Protein AF-0000000070185334 (afdb_homodimer)

Foldseek 3Di:
DVQVVLVVVLVVLVVVVVVVVVCVVDPPPDDDPDDDDPCPVPDDDDDPPDCPVPVPVPPPQDDDDDDDDDAPPVVVVVLVVVQVVCQVVVCVVPVDGDDCRRHSVVVVVVVVCVVVSNDTPVRVVVVVVVGD/DVQVVLVVVLVVLVVVVVVVVVCVVDPPPPDDPDPDDPCPVPDDDPDPPDPPVPVPVPPPQDDDDDDDDDAPPVVVVVLVVVQVVCQVVVCVVPVDGDDCRRHSVVVVVVVVVVVVSNDTPVRVVVVVVVGD

InterPro domains:
  IPR058474 Domain of unknown function DUF8160 [PF26492] (4-131)

Organism: NCBI:txid2841257

Radius of gyration: 23.4 Å; Cα contacts (8 Å, |Δi|>4): 207; chains: 2; bounding box: 72×68×59 Å

pLDDT: mean 70.39, std 29.75, range [20.92, 98.88]

Secondary structure (DSSP, 8-state):
-HHHHHHHHHHHHHHHHHHHHHHTTS-----------------------------------PPEEEEEEEEEHHHHHHHHHHHHHHHHHHHHHHS----IIIIIHHHHHHHHHHHHTT--HHHHHHHHTT--/-HHHHHHHHHHHHHHHHHHHHHHTTS----------------------------------PPPEEEEEEEEEHHHHHHHHHHHHHHHHHHHHHHS----IIIIIHHHHHHHHHHHHTT--HHHHHHHHTT--

Structure (mmCIF, N/CA/C/O backbone):
data_AF-0000000070185334-model_v1
#
loop_
_entity.id
_entity.type
_entity.pdbx_description
1 polymer 'Uncharacterized protein'
#
loop_
_atom_site.group_PDB
_atom_site.id
_atom_site.type_symbol
_atom_site.label_atom_id
_atom_site.label_alt_id
_atom_site.label_comp_id
_atom_site.label_asym_id
_atom_site.label_entity_id
_atom_site.label_seq_id
_atom_site.pdbx_PDB_ins_code
_atom_site.Cartn_x
_atom_site.Cartn_y
_atom_site.Cartn_z
_atom_site.occupancy
_atom_site.B_iso_or_equiv
_atom_site.auth_seq_id
_atom_site.auth_comp_id
_atom_site.auth_asym_id
_atom_site.auth_atom_id
_atom_site.pdbx_PDB_model_num
ATOM 1 N N . MET A 1 1 ? 4.875 -31.234 0.116 1 39.56 1 MET A N 1
ATOM 2 C CA . MET A 1 1 ? 6.18 -30.906 -0.447 1 39.56 1 MET A CA 1
ATOM 3 C C . MET A 1 1 ? 6.211 -29.453 -0.923 1 39.56 1 MET A C 1
ATOM 5 O O . MET A 1 1 ? 7.285 -28.875 -1.078 1 39.56 1 MET A O 1
ATOM 9 N N . THR A 1 2 ? 5.012 -29.031 -1.423 1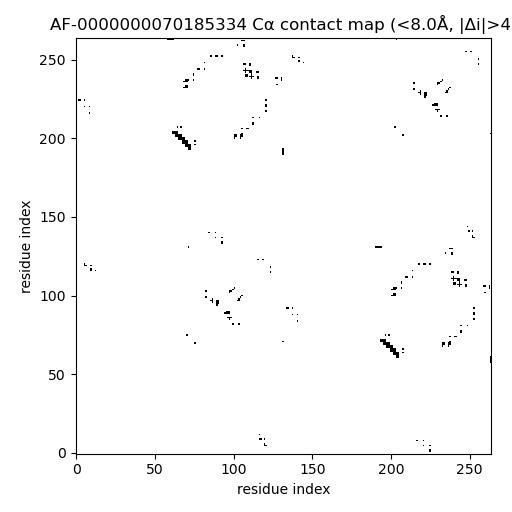 46.72 2 THR A N 1
ATOM 10 C CA . THR A 1 2 ? 4.793 -27.734 -2.055 1 46.72 2 THR A CA 1
ATOM 11 C C . THR A 1 2 ? 4.883 -26.609 -1.028 1 46.72 2 THR A C 1
ATOM 13 O O . THR A 1 2 ? 5.402 -25.531 -1.325 1 46.72 2 THR A O 1
ATOM 16 N N . ASP A 1 3 ? 4.566 -26.984 0.255 1 51.94 3 ASP A N 1
ATOM 17 C CA . ASP A 1 3 ? 4.559 -26.078 1.4 1 51.94 3 ASP A CA 1
ATOM 18 C C . ASP A 1 3 ? 5.98 -25.719 1.827 1 51.94 3 ASP A C 1
ATOM 20 O O . ASP A 1 3 ? 6.242 -24.594 2.238 1 51.94 3 ASP A O 1
ATOM 24 N N . ASP A 1 4 ? 6.812 -26.688 1.554 1 54.47 4 ASP A N 1
ATOM 25 C CA . ASP A 1 4 ? 8.18 -26.594 2.043 1 54.47 4 ASP A CA 1
ATOM 26 C C . ASP A 1 4 ? 8.977 -25.562 1.244 1 54.47 4 ASP A C 1
ATOM 28 O O . ASP A 1 4 ? 9.703 -24.734 1.818 1 54.47 4 ASP A O 1
ATOM 32 N N . ARG A 1 5 ? 8.711 -25.641 -0.044 1 52.53 5 ARG A N 1
ATOM 33 C CA . ARG A 1 5 ? 9.484 -24.75 -0.903 1 52.53 5 ARG A CA 1
ATOM 34 C C . ARG A 1 5 ? 9.07 -23.297 -0.701 1 52.53 5 ARG A C 1
ATOM 36 O O . ARG A 1 5 ? 9.914 -22.406 -0.671 1 52.53 5 ARG A O 1
ATOM 43 N N . SER A 1 6 ? 7.801 -23.141 -0.549 1 55.53 6 SER A N 1
ATOM 44 C CA . SER A 1 6 ? 7.305 -21.797 -0.304 1 55.53 6 SER A CA 1
ATOM 45 C C . SER A 1 6 ? 7.816 -21.25 1.027 1 55.53 6 SER A C 1
ATOM 47 O O . SER A 1 6 ? 8.164 -20.078 1.132 1 55.53 6 SER A O 1
ATOM 49 N N . GLU A 1 7 ? 7.875 -22.094 1.948 1 62.22 7 GLU A N 1
ATOM 50 C CA . GLU A 1 7 ? 8.414 -21.719 3.248 1 62.22 7 GLU A CA 1
ATOM 51 C C . GLU A 1 7 ? 9.898 -21.375 3.152 1 62.22 7 GLU A C 1
ATOM 53 O O . GLU A 1 7 ? 10.383 -20.469 3.828 1 62.22 7 GLU A O 1
ATOM 58 N N . ARG A 1 8 ? 10.492 -22.062 2.238 1 59.34 8 ARG A N 1
ATOM 59 C CA . ARG A 1 8 ? 11.922 -21.812 2.041 1 59.34 8 ARG A CA 1
ATOM 60 C C . ARG A 1 8 ? 12.156 -20.453 1.411 1 59.34 8 ARG A C 1
ATOM 62 O O . ARG A 1 8 ? 13.078 -19.719 1.8 1 59.34 8 ARG A O 1
ATOM 69 N N . LEU A 1 9 ? 11.266 -20.172 0.52 1 60.12 9 LEU A N 1
ATOM 70 C CA . LEU A 1 9 ? 11.391 -18.875 -0.13 1 60.12 9 LEU A CA 1
ATOM 71 C C . LEU A 1 9 ? 11.086 -17.734 0.849 1 60.12 9 LEU A C 1
ATOM 73 O O . LEU A 1 9 ? 11.75 -16.703 0.833 1 60.12 9 LEU A O 1
ATOM 77 N N . ARG A 1 10 ? 10.242 -18.094 1.669 1 61.34 10 ARG A N 1
ATOM 78 C CA . ARG A 1 10 ? 9.93 -17.109 2.709 1 61.34 10 ARG A CA 1
ATOM 79 C C . ARG A 1 10 ? 11.094 -16.969 3.684 1 61.34 10 ARG A C 1
ATOM 81 O O . ARG A 1 10 ? 11.43 -15.852 4.09 1 61.34 10 ARG A O 1
ATOM 88 N N . LYS A 1 11 ? 11.531 -18.094 4.047 1 62.09 11 LYS A N 1
ATOM 89 C CA . LYS A 1 11 ? 12.664 -18.078 4.965 1 62.09 11 LYS A CA 1
ATOM 90 C C . LYS A 1 11 ? 13.867 -17.359 4.348 1 62.09 11 LYS A C 1
ATOM 92 O O . LYS A 1 11 ? 14.578 -16.641 5.035 1 62.09 11 LYS A O 1
ATOM 97 N N . ARG A 1 12 ? 13.875 -17.578 3.107 1 58.69 12 ARG A N 1
ATOM 98 C CA . ARG A 1 12 ? 14.961 -16.922 2.391 1 58.69 12 ARG A CA 1
ATOM 99 C C . ARG A 1 12 ? 14.742 -15.414 2.33 1 58.69 12 ARG A C 1
ATOM 101 O O . ARG A 1 12 ? 15.688 -14.641 2.506 1 58.69 12 ARG A O 1
ATOM 108 N N . ARG A 1 13 ? 13.562 -15.18 2.133 1 60.91 13 ARG A N 1
ATOM 109 C CA . ARG A 1 13 ? 13.242 -13.75 2.082 1 60.91 13 ARG A CA 1
ATOM 110 C C . ARG A 1 13 ? 13.523 -13.078 3.42 1 60.91 13 ARG A C 1
ATOM 112 O O . ARG A 1 13 ? 14.055 -11.969 3.461 1 60.91 13 ARG A O 1
ATOM 119 N N . LYS A 1 14 ? 13.188 -13.805 4.383 1 60.88 14 LYS A N 1
ATOM 120 C CA . LYS A 1 14 ? 13.414 -13.258 5.719 1 60.88 14 LYS A CA 1
ATOM 121 C C . LYS A 1 14 ? 14.906 -13.18 6.031 1 60.88 14 LYS A C 1
ATOM 123 O O . LYS A 1 14 ? 15.359 -12.25 6.699 1 60.88 14 LYS A O 1
ATOM 128 N N . ARG A 1 15 ? 15.547 -14.141 5.484 1 57.03 15 ARG A N 1
ATOM 129 C CA . ARG A 1 15 ? 16.984 -14.156 5.695 1 57.03 15 ARG A CA 1
ATOM 130 C C . ARG A 1 15 ? 17.672 -13.031 4.922 1 57.03 15 ARG A C 1
ATOM 132 O O . ARG A 1 15 ? 18.609 -12.406 5.422 1 57.03 15 ARG A O 1
ATOM 139 N N . SER A 1 16 ? 17.219 -12.852 3.758 1 54.66 16 SER A N 1
ATOM 140 C CA . SER A 1 16 ? 17.828 -11.82 2.928 1 54.66 16 SER A CA 1
ATOM 141 C C . SER A 1 16 ? 17.547 -10.43 3.48 1 54.66 16 SER A C 1
ATOM 143 O O . SER A 1 16 ? 18.391 -9.531 3.395 1 54.66 16 SER A O 1
ATOM 145 N N . THR A 1 17 ? 16.469 -10.312 3.908 1 56.28 17 THR A N 1
ATOM 146 C CA . THR A 1 17 ? 16.156 -9.023 4.523 1 56.28 17 THR A CA 1
ATOM 147 C C . THR A 1 17 ? 16.953 -8.828 5.801 1 56.28 17 THR A C 1
ATOM 149 O O . THR A 1 17 ? 17.422 -7.719 6.082 1 56.28 17 THR A O 1
ATOM 152 N N . GLU A 1 18 ? 17.156 -9.898 6.488 1 51.34 18 GLU A N 1
ATOM 153 C CA . GLU A 1 18 ? 17.984 -9.844 7.691 1 51.34 18 GLU A CA 1
ATOM 154 C C . GLU A 1 18 ? 19.453 -9.648 7.34 1 51.34 18 GLU A C 1
ATOM 156 O O . GLU A 1 18 ? 20.188 -8.953 8.055 1 51.34 18 GLU A O 1
ATOM 161 N N . ALA A 1 19 ? 19.875 -10.227 6.277 1 50.91 19 ALA A N 1
ATOM 162 C CA . ALA A 1 19 ? 21.266 -10.102 5.871 1 50.91 19 ALA A CA 1
ATOM 163 C C . ALA A 1 19 ? 21.578 -8.68 5.395 1 50.91 19 ALA A C 1
ATOM 165 O O . ALA A 1 19 ? 22.656 -8.164 5.637 1 50.91 19 ALA A O 1
ATOM 166 N N . VAL A 1 20 ? 20.75 -8.133 4.695 1 50.28 20 VAL A N 1
ATOM 167 C CA . VAL A 1 20 ? 20.953 -6.766 4.223 1 50.28 20 VAL A CA 1
ATOM 168 C C . VAL A 1 20 ? 20.984 -5.805 5.41 1 50.28 20 VAL A C 1
ATOM 170 O O . VAL A 1 20 ? 21.75 -4.836 5.414 1 50.28 20 VAL A O 1
ATOM 173 N N . GLU A 1 21 ? 20.172 -6.148 6.332 1 44.69 21 GLU A N 1
ATOM 174 C CA . GLU A 1 21 ? 20.188 -5.301 7.52 1 44.69 21 GLU A CA 1
ATOM 175 C C . GLU A 1 21 ? 21.5 -5.453 8.281 1 44.69 21 GLU A C 1
ATOM 177 O O . GLU A 1 21 ? 21.984 -4.5 8.898 1 44.69 21 GLU A O 1
ATOM 182 N N . ARG A 1 22 ? 22.094 -6.52 8.117 1 45.88 22 ARG A N 1
ATOM 183 C CA . ARG A 1 22 ? 23.344 -6.746 8.836 1 45.88 22 ARG A CA 1
ATOM 184 C C . ARG A 1 22 ? 24.531 -6.172 8.055 1 45.88 22 ARG A C 1
ATOM 186 O O . ARG A 1 22 ? 25.578 -5.895 8.633 1 45.88 22 ARG A O 1
ATOM 193 N N . GLN A 1 23 ? 24.516 -6.305 6.738 1 41.03 23 GLN A N 1
ATOM 194 C CA . GLN A 1 23 ? 25.641 -5.852 5.93 1 41.03 23 GLN A CA 1
ATOM 195 C C . GLN A 1 23 ? 25.75 -4.328 5.941 1 41.03 23 GLN A C 1
ATOM 197 O O . GLN A 1 23 ? 26.766 -3.771 5.531 1 41.03 23 GLN A O 1
ATOM 202 N N . HIS A 1 24 ? 24.688 -3.68 6.242 1 39.84 24 HIS A N 1
ATOM 203 C CA . HIS A 1 24 ? 24.844 -2.229 6.258 1 39.84 24 HIS A CA 1
ATOM 204 C C . HIS A 1 24 ? 25.906 -1.801 7.27 1 39.84 24 HIS A C 1
ATOM 206 O O . HIS A 1 24 ? 26.203 -0.611 7.391 1 39.84 24 HIS A O 1
ATOM 212 N N . ASP A 1 25 ? 26.281 -2.723 8.117 1 35.91 25 ASP A N 1
ATOM 213 C CA . ASP A 1 25 ? 27.312 -2.248 9.031 1 35.91 25 ASP A CA 1
ATOM 214 C C . ASP A 1 25 ? 28.688 -2.207 8.352 1 35.91 25 ASP A C 1
ATOM 216 O O . ASP A 1 25 ? 29.688 -1.882 8.984 1 35.91 25 ASP A O 1
ATOM 220 N N . GLY A 1 26 ? 28.875 -3.043 7.34 1 33.09 26 GLY A N 1
ATOM 221 C CA . GLY A 1 26 ? 30.266 -3.156 6.926 1 33.09 26 GLY A CA 1
ATOM 222 C C . GLY A 1 26 ? 30.719 -1.996 6.062 1 33.09 26 GLY A C 1
ATOM 223 O O . GLY A 1 26 ? 29.969 -1.499 5.227 1 33.09 26 GLY A O 1
ATOM 224 N N . SER A 1 27 ? 31.688 -1.152 6.535 1 33.06 27 SER A N 1
ATOM 225 C CA . SER A 1 27 ? 32.438 0.013 6.07 1 33.06 27 SER A CA 1
ATOM 226 C C . SER A 1 27 ? 33.031 -0.237 4.695 1 33.06 27 SER A C 1
ATOM 228 O O . SER A 1 27 ? 34.125 -0.793 4.59 1 33.06 27 SER A O 1
ATOM 230 N N . ALA A 1 28 ? 32.312 -0.784 3.754 1 31.3 28 ALA A N 1
ATOM 231 C CA . ALA A 1 28 ? 33.094 -0.987 2.537 1 31.3 28 ALA A CA 1
ATOM 232 C C . ALA A 1 28 ? 33.625 0.34 1.992 1 31.3 28 ALA A C 1
ATOM 234 O O . ALA A 1 28 ? 33 1.386 2.188 1 31.3 28 ALA A O 1
ATOM 235 N N . ASP A 1 29 ? 34.938 0.451 1.773 1 31.66 29 ASP A N 1
ATOM 236 C CA . ASP A 1 29 ? 35.781 1.486 1.209 1 31.66 29 ASP A CA 1
ATOM 237 C C . ASP A 1 29 ? 35.312 1.897 -0.182 1 31.66 29 ASP A C 1
ATOM 239 O O . ASP A 1 29 ? 35.281 1.081 -1.106 1 31.66 29 ASP A O 1
ATOM 243 N N . ARG A 1 30 ? 34.281 2.721 -0.35 1 26.91 30 ARG A N 1
ATOM 244 C CA . ARG A 1 30 ? 33.625 3.207 -1.56 1 26.91 30 ARG A CA 1
ATOM 245 C C . ARG A 1 30 ? 34.625 3.883 -2.49 1 26.91 30 ARG A C 1
ATOM 247 O O . ARG A 1 30 ? 35.312 4.828 -2.092 1 26.91 30 ARG A O 1
ATOM 254 N N . GLY A 1 31 ? 35.25 3.064 -3.34 1 24.88 31 GLY A N 1
ATOM 255 C CA . GLY A 1 31 ? 36.062 3.639 -4.387 1 24.88 31 GLY A CA 1
ATOM 256 C C . GLY A 1 31 ? 35.344 4.688 -5.211 1 24.88 31 GLY A C 1
ATOM 257 O O . GLY A 1 31 ? 34.125 4.754 -5.203 1 24.88 31 GLY A O 1
ATOM 258 N N . ASP A 1 32 ? 36 5.695 -5.789 1 27.81 32 ASP A N 1
ATOM 259 C CA . ASP A 1 32 ? 35.938 7.035 -6.367 1 27.81 32 ASP A CA 1
ATOM 260 C C . ASP A 1 32 ? 35.156 7.023 -7.672 1 27.81 32 ASP A C 1
ATOM 262 O O . ASP A 1 32 ? 35.25 7.953 -8.477 1 27.81 32 ASP A O 1
ATOM 266 N N . SER A 1 33 ? 34.219 6.023 -7.922 1 27.06 33 SER A N 1
ATOM 267 C CA . SER A 1 33 ? 33.938 6.141 -9.344 1 27.06 33 SER A CA 1
ATOM 268 C C . SER A 1 33 ? 33.25 7.46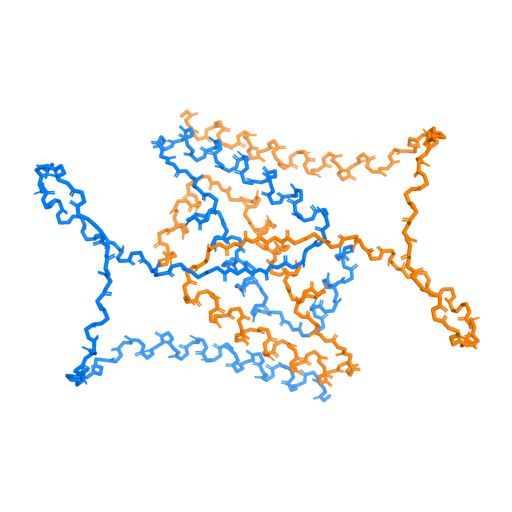5 -9.672 1 27.06 33 SER A C 1
ATOM 270 O O . SER A 1 33 ? 32.531 8.023 -8.836 1 27.06 33 SER A O 1
ATOM 272 N N . SER A 1 34 ? 33.688 8.133 -10.766 1 25.58 34 SER A N 1
ATOM 273 C CA . SER A 1 34 ? 33.562 9.383 -11.516 1 25.58 34 SER A CA 1
ATOM 274 C C . SER A 1 34 ? 32.125 9.562 -12.023 1 25.58 34 SER A C 1
ATOM 276 O O . SER A 1 34 ? 31.672 8.789 -12.867 1 25.58 34 SER A O 1
ATOM 278 N N . GLN A 1 35 ? 31.172 9.812 -11.156 1 23.16 35 GLN A N 1
ATOM 279 C CA . GLN A 1 35 ? 29.781 9.953 -11.578 1 23.16 35 GLN A CA 1
ATOM 280 C C . GLN A 1 35 ? 29.609 11.125 -12.539 1 23.16 35 GLN A C 1
ATOM 282 O O . GLN A 1 35 ? 30.141 12.211 -12.297 1 23.16 35 GLN A O 1
ATOM 287 N N . PRO A 1 36 ? 29.156 10.75 -13.734 1 25.14 36 PRO A N 1
ATOM 288 C CA . PRO A 1 36 ? 28.891 11.711 -14.805 1 25.14 36 PRO A CA 1
ATOM 289 C C . PRO A 1 36 ? 27.906 12.805 -14.391 1 25.14 36 PRO A C 1
ATOM 291 O O . PRO A 1 36 ? 27.141 12.609 -13.453 1 25.14 36 PRO A O 1
ATOM 294 N N . ASP A 1 37 ? 28.172 13.992 -14.695 1 24.5 37 ASP A N 1
ATOM 295 C CA . ASP A 1 37 ? 27.641 15.336 -14.508 1 24.5 37 ASP A CA 1
ATOM 296 C C . ASP A 1 37 ? 26.219 15.453 -15.023 1 24.5 37 ASP A C 1
ATOM 298 O O . ASP A 1 37 ? 26 15.555 -16.234 1 24.5 37 ASP A O 1
ATOM 302 N N . ARG A 1 38 ? 25.266 14.523 -14.562 1 20.92 38 ARG A N 1
ATOM 303 C CA . ARG A 1 38 ? 23.969 14.82 -15.164 1 20.92 38 ARG A CA 1
ATOM 304 C C . ARG A 1 38 ? 23.531 16.234 -14.82 1 20.92 38 ARG A C 1
ATOM 306 O O . ARG A 1 38 ? 23.484 16.609 -13.648 1 20.92 38 ARG A O 1
ATOM 313 N N . LYS A 1 39 ? 23.703 17.078 -15.703 1 21.98 39 LYS A N 1
ATOM 314 C CA . LYS A 1 39 ? 23.344 18.5 -15.773 1 21.98 39 LYS A CA 1
ATOM 315 C C . LYS A 1 39 ? 21.859 18.703 -15.484 1 21.98 39 LYS A C 1
ATOM 317 O O . LYS A 1 39 ? 21 18.234 -16.234 1 21.98 39 LYS A O 1
ATOM 322 N N . ARG A 1 40 ? 21.391 18.5 -14.203 1 22.64 40 ARG A N 1
ATOM 323 C CA . ARG A 1 40 ? 20.016 18.938 -13.961 1 22.64 40 ARG A CA 1
ATOM 324 C C . ARG A 1 40 ? 19.844 20.406 -14.305 1 22.64 40 ARG A C 1
ATOM 326 O O . ARG A 1 40 ? 20.547 21.266 -13.781 1 22.64 40 ARG A O 1
ATOM 333 N N . SER A 1 41 ? 19.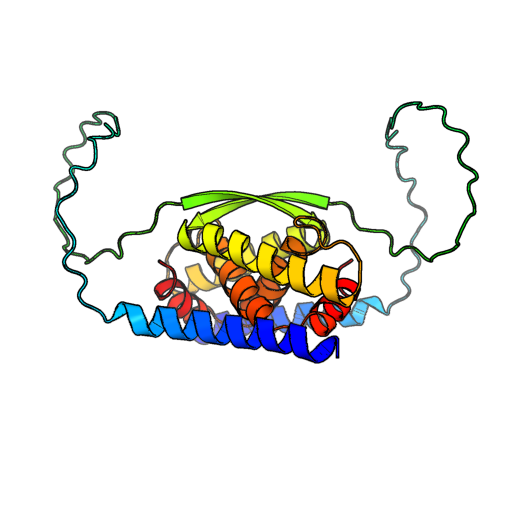453 20.656 -15.375 1 22.08 41 SER A N 1
ATOM 334 C CA . SER A 1 41 ? 19.188 21.984 -15.898 1 22.08 41 SER A CA 1
ATOM 335 C C . SER A 1 41 ? 18.125 22.703 -15.078 1 22.08 41 SER A C 1
ATOM 337 O O . SER A 1 41 ? 16.922 22.516 -15.312 1 22.08 41 SER A O 1
ATOM 339 N N . TYR A 1 42 ? 18.031 22.562 -13.719 1 22.66 42 TYR A N 1
ATOM 340 C CA . TYR A 1 42 ? 16.953 23.391 -13.211 1 22.66 42 TYR A CA 1
ATOM 341 C C . TYR A 1 42 ? 17.219 24.859 -13.484 1 22.66 42 TYR A C 1
ATOM 343 O O . TYR A 1 42 ? 18.375 25.297 -13.5 1 22.66 42 TYR A O 1
ATOM 351 N N . SER A 1 43 ? 16.328 25.531 -14.172 1 22.83 43 SER A N 1
ATOM 352 C CA . SER A 1 43 ? 16.219 26.938 -14.586 1 22.83 43 SER A CA 1
ATOM 353 C C . SER A 1 43 ? 16.438 27.875 -13.406 1 22.83 43 SER A C 1
ATOM 355 O O . SER A 1 43 ? 16.328 27.469 -12.25 1 22.83 43 SER A O 1
ATOM 357 N N . SER A 1 44 ? 16.609 29.281 -13.773 1 24.12 44 SER A N 1
ATOM 358 C CA . SER A 1 44 ? 17.297 30.547 -13.531 1 24.12 44 SER A CA 1
ATOM 359 C C . SER A 1 44 ? 16.641 31.312 -12.391 1 24.12 44 SER A C 1
ATOM 361 O O . SER A 1 44 ? 17.047 32.438 -12.078 1 24.12 44 SER A O 1
ATOM 363 N N . GLY A 1 45 ? 15.477 30.984 -11.805 1 22.61 45 GLY A N 1
ATOM 364 C CA 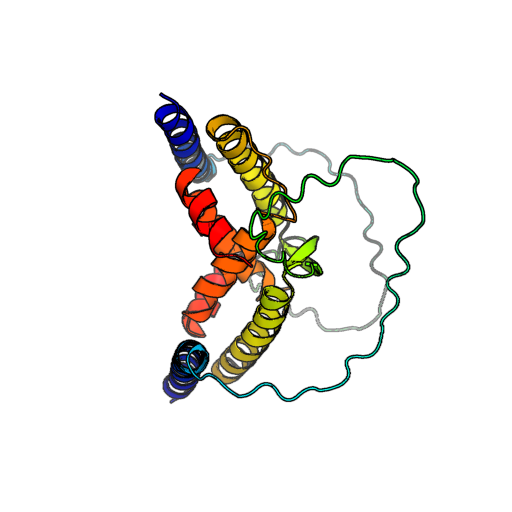. GLY A 1 45 ? 14.914 32.219 -11.32 1 22.61 45 GLY A CA 1
ATOM 365 C C . GLY A 1 45 ? 15.742 32.875 -10.227 1 22.61 45 GLY A C 1
ATOM 366 O O . GLY A 1 45 ? 16.578 32.219 -9.602 1 22.61 45 GLY A O 1
ATOM 367 N N . ASN A 1 46 ? 15.75 34.312 -10.094 1 23.61 46 ASN A N 1
ATOM 368 C CA . ASN A 1 46 ? 16.516 35.375 -9.492 1 23.61 46 ASN A CA 1
ATOM 369 C C . ASN A 1 46 ? 16.438 35.344 -7.969 1 23.61 46 ASN A C 1
ATOM 371 O O . ASN A 1 46 ? 17.156 36.062 -7.289 1 23.61 46 ASN A O 1
ATOM 375 N N . ASP A 1 47 ? 15.352 34.906 -7.34 1 26.64 47 ASP A N 1
ATOM 376 C CA . ASP A 1 47 ? 15.125 35.688 -6.121 1 26.64 47 ASP A CA 1
ATOM 377 C C . ASP A 1 47 ? 16.219 35.406 -5.094 1 26.64 47 ASP A C 1
ATOM 379 O O . ASP A 1 47 ? 16.781 34.312 -5.039 1 26.64 47 ASP A O 1
ATOM 383 N N . ASP A 1 48 ? 16.797 36.438 -4.492 1 28.19 48 ASP A N 1
ATOM 384 C CA . ASP A 1 48 ? 17.875 36.719 -3.543 1 28.19 48 ASP A CA 1
ATOM 385 C C . ASP A 1 48 ? 17.641 35.969 -2.223 1 28.19 48 ASP A C 1
ATOM 387 O O . ASP A 1 48 ? 18.219 36.344 -1.198 1 28.19 48 ASP A O 1
ATOM 391 N N . ALA A 1 49 ? 16.719 35.094 -2.117 1 29.34 49 ALA A N 1
ATOM 392 C CA . ALA A 1 49 ? 16.422 34.812 -0.72 1 29.34 49 ALA A CA 1
ATOM 393 C C . ALA A 1 49 ? 17.641 34.281 0.013 1 29.34 49 ALA A C 1
ATOM 395 O O . ALA A 1 49 ? 18.516 33.656 -0.595 1 29.34 49 ALA A O 1
ATOM 396 N N . ASP A 1 50 ? 18.031 34.938 1.097 1 31.59 50 ASP A N 1
ATOM 397 C CA . ASP A 1 50 ? 19.062 34.719 2.119 1 31.59 50 ASP A CA 1
ATOM 398 C C . ASP A 1 50 ? 19.078 33.25 2.547 1 31.59 50 ASP A C 1
ATOM 400 O O . ASP A 1 50 ? 18.031 32.656 2.803 1 31.59 50 ASP A O 1
ATOM 404 N N . THR A 1 51 ? 20.156 32.531 2.16 1 32.72 51 THR A N 1
ATOM 405 C CA . THR A 1 51 ? 20.547 31.141 2.293 1 32.72 51 THR A CA 1
ATOM 406 C C . THR A 1 51 ? 20.781 30.781 3.758 1 32.72 51 THR A C 1
ATOM 408 O O . THR A 1 51 ? 21.859 30.984 4.293 1 32.72 51 THR A O 1
ATOM 411 N N . SER A 1 52 ? 19.984 31.312 4.758 1 34 52 SER A N 1
ATOM 412 C CA . SER A 1 52 ? 20.375 30.781 6.055 1 34 52 SER A CA 1
ATOM 413 C C . SER A 1 52 ? 20.453 29.25 6.016 1 34 52 SER A C 1
ATOM 415 O O . SER A 1 52 ? 19.5 28.594 5.574 1 34 52 SER A O 1
ATOM 417 N N . ALA A 1 53 ? 21.656 28.75 5.961 1 35.12 53 ALA A N 1
ATOM 418 C CA . ALA A 1 53 ? 22.094 27.344 5.918 1 35.12 53 ALA A CA 1
ATOM 419 C C . ALA A 1 53 ? 21.578 26.578 7.129 1 35.12 53 ALA A C 1
ATOM 421 O O . ALA A 1 53 ? 22.125 26.688 8.227 1 35.12 53 ALA A O 1
ATOM 422 N N . SER A 1 54 ? 20.359 26.766 7.59 1 36.44 54 SER A N 1
ATOM 423 C CA . SER A 1 54 ? 20.031 25.797 8.633 1 36.44 54 SER A CA 1
ATOM 424 C C . SER A 1 54 ? 20.5 24.406 8.266 1 36.44 54 SER A C 1
ATOM 426 O O . SER A 1 54 ? 20.188 23.891 7.191 1 36.44 54 SER A O 1
ATOM 428 N N . ASP A 1 55 ? 21.703 24.047 8.68 1 37.34 55 ASP A N 1
ATOM 429 C CA . ASP A 1 55 ? 22.266 22.703 8.719 1 37.34 55 ASP A CA 1
ATOM 430 C C . ASP A 1 55 ? 21.188 21.672 9.047 1 37.34 55 ASP A C 1
ATOM 432 O O . ASP A 1 55 ? 21.188 21.078 10.125 1 37.34 55 ASP A O 1
ATOM 436 N N . ASP A 1 56 ? 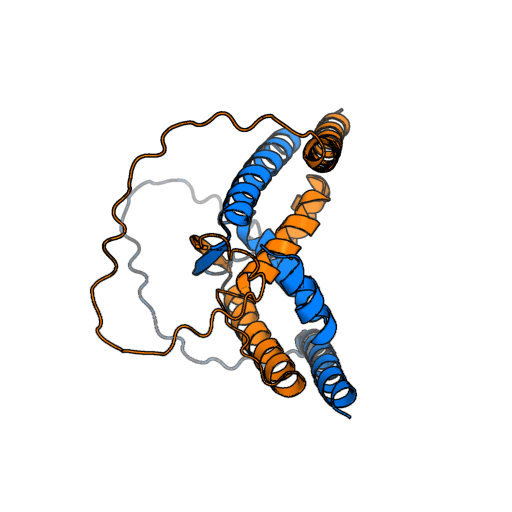19.922 22.016 9.086 1 39.44 56 ASP A N 1
ATOM 437 C CA . ASP A 1 56 ? 18.969 20.938 9.32 1 39.44 56 ASP A CA 1
ATOM 438 C C . ASP A 1 56 ? 19.359 19.688 8.523 1 39.44 56 ASP A C 1
ATOM 440 O O . ASP A 1 56 ? 19.5 19.75 7.305 1 39.44 56 ASP A O 1
ATOM 444 N N . GLY A 1 57 ? 20.406 18.859 8.984 1 41.94 57 GLY A N 1
ATOM 445 C CA . GLY A 1 57 ? 20.641 17.547 8.398 1 41.94 57 GLY A CA 1
ATOM 446 C C . GLY A 1 57 ? 19.438 17.031 7.621 1 41.94 57 GLY A C 1
ATOM 447 O O . GLY A 1 57 ? 18.578 16.344 8.18 1 41.94 57 GLY A O 1
ATOM 448 N N . GLY A 1 58 ? 18.922 17.703 6.812 1 45.38 58 GLY A N 1
ATOM 449 C CA . GLY A 1 58 ? 17.812 17.406 5.922 1 45.38 58 GLY A CA 1
ATOM 450 C C . GLY A 1 58 ? 17.859 16 5.359 1 45.38 58 GLY A C 1
ATOM 451 O O . GLY A 1 58 ? 18.859 15.594 4.766 1 45.38 58 GLY A O 1
ATOM 452 N N . ALA A 1 59 ? 17.375 15 6.039 1 50.19 59 ALA A N 1
ATOM 453 C CA . ALA A 1 59 ? 17.266 13.68 5.438 1 50.19 59 ALA A CA 1
ATOM 454 C C . ALA A 1 59 ? 17.109 13.773 3.922 1 50.19 59 ALA A C 1
ATOM 456 O O . ALA A 1 59 ? 16.312 14.562 3.418 1 50.19 59 ALA A O 1
ATOM 457 N N . ILE A 1 60 ? 18.203 13.688 3.209 1 55.88 60 ILE A N 1
ATOM 458 C CA . ILE A 1 60 ? 18.172 13.641 1.751 1 55.88 60 ILE A CA 1
ATOM 459 C C . ILE A 1 60 ? 16.906 12.922 1.283 1 55.88 60 ILE A C 1
ATOM 461 O O . ILE A 1 60 ? 16.75 11.719 1.508 1 55.88 60 ILE A O 1
ATOM 465 N N . LYS A 1 61 ? 15.82 13.68 1.14 1 68.75 61 LYS A N 1
ATOM 466 C CA . LYS A 1 61 ? 14.602 13.078 0.595 1 68.75 61 LYS A CA 1
ATOM 467 C C . LYS A 1 61 ? 14.898 12.328 -0.703 1 68.75 61 LYS A C 1
ATOM 469 O O . LYS A 1 61 ? 15.586 12.852 -1.582 1 68.75 61 LYS A O 1
ATOM 474 N N . GLU A 1 62 ? 14.711 11.055 -0.66 1 82.94 62 GLU A N 1
ATOM 475 C CA . GLU A 1 62 ? 14.93 10.188 -1.812 1 82.94 62 GLU A CA 1
ATOM 476 C C . GLU A 1 62 ? 14.133 10.664 -3.021 1 82.94 62 GLU A C 1
ATOM 478 O O . GLU A 1 62 ? 13.062 11.258 -2.873 1 82.94 62 GLU A O 1
ATOM 483 N N . GLU A 1 63 ? 14.758 10.438 -4.141 1 91.62 63 GLU A N 1
ATOM 484 C CA . GLU A 1 63 ? 14.07 10.688 -5.398 1 91.62 63 GLU A CA 1
ATOM 485 C C . GLU A 1 63 ? 12.727 9.961 -5.445 1 91.62 63 GLU A C 1
ATOM 487 O O . GLU A 1 63 ? 12.625 8.805 -5.023 1 91.62 63 GLU A O 1
ATOM 492 N N . GLN A 1 64 ? 11.719 10.703 -5.91 1 95.38 64 GLN A N 1
ATOM 493 C CA . GLN A 1 64 ? 10.398 10.109 -6.074 1 95.38 64 GLN A CA 1
ATOM 494 C C . GLN A 1 64 ? 10.211 9.562 -7.484 1 95.38 64 GLN A C 1
ATOM 496 O O . GLN A 1 64 ? 10.617 10.195 -8.461 1 95.38 64 GLN A O 1
ATOM 501 N N . VAL A 1 65 ? 9.711 8.375 -7.504 1 96.69 65 VAL A N 1
ATOM 502 C CA . VAL A 1 65 ? 9.445 7.688 -8.766 1 96.69 65 VAL A CA 1
ATOM 503 C C . VAL A 1 65 ? 7.941 7.531 -8.961 1 96.69 65 VAL A C 1
ATOM 505 O O . VAL A 1 65 ? 7.234 7.059 -8.062 1 96.69 65 VAL A O 1
ATOM 508 N N . GLY A 1 66 ? 7.426 7.961 -10.141 1 97.81 66 GLY A N 1
ATOM 509 C CA . GLY A 1 66 ? 6.027 7.75 -10.469 1 97.81 66 GLY A CA 1
ATOM 510 C C . GLY A 1 66 ? 5.668 6.285 -10.641 1 97.81 66 GLY A C 1
ATOM 511 O O . GLY A 1 66 ? 6.355 5.551 -11.359 1 97.81 66 GLY A O 1
ATOM 512 N N . THR A 1 67 ? 4.617 5.879 -9.938 1 98.06 67 THR A N 1
ATOM 513 C CA . THR A 1 67 ? 4.125 4.508 -10.008 1 98.06 67 THR A CA 1
ATOM 514 C C . THR A 1 67 ? 2.629 4.488 -10.312 1 98.06 67 THR A C 1
ATOM 516 O O . THR A 1 67 ? 1.841 5.152 -9.641 1 98.06 67 THR A O 1
ATOM 519 N N . TYR A 1 68 ? 2.314 3.686 -11.344 1 97.56 68 TYR A N 1
ATOM 520 C CA . TYR A 1 68 ? 0.919 3.553 -11.758 1 97.56 68 TYR A CA 1
ATOM 521 C C . TYR A 1 68 ? 0.362 2.191 -11.359 1 97.56 68 TYR A C 1
ATOM 523 O O . TYR A 1 68 ? 1.016 1.164 -11.555 1 97.56 68 TYR A O 1
ATOM 531 N N . MET A 1 69 ? -0.869 2.266 -10.703 1 98.69 69 MET A N 1
ATOM 532 C CA . MET A 1 69 ? -1.538 1.041 -10.273 1 98.69 69 MET A CA 1
ATOM 533 C C . MET A 1 69 ? -2.998 1.037 -10.711 1 98.69 69 MET A C 1
ATOM 535 O O . MET A 1 69 ? -3.664 2.074 -10.68 1 98.69 69 MET A O 1
ATOM 539 N N . TYR A 1 70 ? -3.494 -0.206 -11.102 1 97.88 70 TYR A N 1
ATOM 540 C CA . TYR A 1 70 ? -4.934 -0.41 -11.242 1 97.88 70 TYR A CA 1
ATOM 541 C C . TYR A 1 70 ? -5.52 -1.059 -10 1 97.88 70 TYR A C 1
ATOM 543 O O . TYR A 1 70 ? -5.074 -2.133 -9.578 1 97.88 70 TYR A O 1
ATOM 551 N N . LEU A 1 71 ? -6.508 -0.355 -9.414 1 98.25 71 LEU A N 1
ATOM 552 C CA . LEU A 1 71 ? -7.082 -0.761 -8.141 1 98.25 71 LEU A CA 1
ATOM 553 C C . LEU A 1 71 ? -8.602 -0.865 -8.234 1 98.25 71 LEU A C 1
ATOM 555 O O . LEU A 1 71 ? -9.234 -0.117 -8.984 1 98.25 71 LEU A O 1
ATOM 559 N N . PRO A 1 72 ? -9.141 -1.796 -7.445 1 96.88 72 PRO A N 1
ATOM 560 C CA . PRO A 1 72 ? -10.602 -1.754 -7.32 1 96.88 72 PRO A CA 1
ATOM 561 C C . PRO A 1 72 ? -11.117 -0.376 -6.91 1 96.88 72 PRO A C 1
ATOM 563 O O . PRO A 1 72 ? -10.477 0.316 -6.113 1 96.88 72 PRO A O 1
ATOM 566 N N . GLU A 1 73 ? -12.281 -0.057 -7.398 1 96.5 73 GLU A N 1
ATOM 567 C CA . GLU A 1 73 ? -12.859 1.25 -7.113 1 96.5 73 GLU A CA 1
ATOM 568 C C . GLU A 1 73 ? -13.008 1.476 -5.609 1 96.5 73 GLU A C 1
ATOM 570 O O . GLU A 1 73 ? -12.797 2.586 -5.121 1 96.5 73 GLU A O 1
ATOM 575 N N . THR A 1 74 ? -13.43 0.464 -4.91 1 95.88 74 THR A N 1
ATOM 576 C CA . THR A 1 74 ? -13.641 0.576 -3.469 1 95.88 74 THR A CA 1
ATOM 577 C C . THR A 1 74 ? -12.344 0.952 -2.764 1 95.88 74 THR A C 1
ATOM 579 O O . THR A 1 74 ? -12.352 1.73 -1.807 1 95.88 74 THR A O 1
ATOM 582 N N . GLN A 1 75 ? -11.211 0.486 -3.254 1 97.62 75 GLN A N 1
ATOM 583 C CA . GLN A 1 75 ? -9.93 0.815 -2.639 1 97.62 75 GLN A CA 1
ATOM 584 C C . GLN A 1 75 ? -9.531 2.258 -2.939 1 97.62 75 GLN A C 1
ATOM 586 O O . GLN A 1 75 ? -9 2.955 -2.07 1 97.62 75 GLN A O 1
ATOM 591 N N . THR A 1 76 ? -9.773 2.668 -4.152 1 98.25 76 THR A N 1
ATOM 592 C CA . THR A 1 76 ? -9.445 4.047 -4.504 1 98.25 76 THR A CA 1
ATOM 593 C C . THR A 1 76 ? -10.266 5.023 -3.66 1 98.25 76 THR A C 1
ATOM 595 O O . THR A 1 76 ? -9.742 6.047 -3.211 1 98.25 76 THR A O 1
ATOM 598 N N . LYS A 1 77 ? -11.516 4.668 -3.387 1 97.88 77 LYS A N 1
ATOM 599 C CA . LYS A 1 77 ? -12.367 5.488 -2.527 1 97.88 77 LYS A CA 1
ATOM 600 C C . LYS A 1 77 ? -11.844 5.504 -1.093 1 97.88 77 LYS A C 1
ATOM 602 O O . LYS A 1 77 ? -11.828 6.551 -0.443 1 97.88 77 LYS A O 1
ATOM 607 N N . GLU A 1 78 ? -11.398 4.371 -0.679 1 98.12 78 GLU A N 1
ATOM 608 C CA . GLU A 1 78 ? -10.875 4.277 0.681 1 98.12 78 GLU A CA 1
ATOM 609 C C . GLU A 1 78 ? -9.57 5.043 0.825 1 98.12 78 GLU A C 1
ATOM 611 O O . GLU A 1 78 ? -9.305 5.645 1.868 1 98.12 78 GLU A O 1
ATOM 616 N N . LEU A 1 79 ? -8.695 5.016 -0.202 1 98.75 79 LEU A N 1
ATOM 617 C CA . LEU A 1 79 ? -7.484 5.824 -0.206 1 98.75 79 LEU A CA 1
ATOM 618 C C . LEU A 1 79 ? -7.816 7.305 -0.036 1 98.75 79 LEU A C 1
ATOM 620 O O . LEU A 1 79 ? -7.184 7.996 0.763 1 98.75 79 LEU A O 1
ATOM 624 N N . ARG A 1 80 ? -8.766 7.715 -0.754 1 98.62 80 ARG A N 1
ATOM 625 C CA . ARG A 1 80 ? -9.18 9.109 -0.666 1 98.62 80 ARG A CA 1
ATOM 626 C C . ARG A 1 80 ? -9.719 9.438 0.724 1 98.62 80 ARG A C 1
ATOM 628 O O . ARG A 1 80 ? -9.328 10.445 1.323 1 98.62 80 ARG A O 1
ATOM 635 N N . ARG A 1 81 ? -10.586 8.648 1.225 1 98.5 81 ARG A N 1
ATOM 636 C CA . ARG A 1 81 ? -11.188 8.859 2.535 1 98.5 81 ARG A CA 1
ATOM 637 C C . ARG A 1 81 ? -10.125 8.898 3.629 1 98.5 81 ARG A C 1
ATOM 639 O O . ARG A 1 81 ? -10.094 9.836 4.43 1 98.5 81 ARG A O 1
ATOM 646 N N . LEU A 1 82 ? -9.289 7.895 3.619 1 98.56 82 LEU A N 1
ATOM 647 C CA . LEU A 1 82 ? -8.297 7.781 4.676 1 98.56 82 LEU A CA 1
ATOM 648 C C . LEU A 1 82 ? -7.289 8.922 4.598 1 98.56 82 LEU A C 1
ATOM 650 O O . LEU A 1 82 ? -6.867 9.453 5.629 1 98.56 82 LEU A O 1
ATOM 654 N N . TYR A 1 83 ? -6.891 9.336 3.357 1 98.81 83 TYR A N 1
ATOM 655 C CA . TYR A 1 83 ? -6 10.477 3.205 1 98.81 83 TYR A CA 1
ATOM 656 C C . TYR A 1 83 ? -6.586 11.719 3.869 1 98.81 83 TYR A C 1
ATOM 658 O O . TYR A 1 83 ? -5.898 12.414 4.617 1 98.81 83 TYR A O 1
ATOM 666 N N . ASN A 1 84 ? -7.848 11.961 3.594 1 98.56 84 ASN A N 1
ATOM 667 C CA . ASN A 1 84 ? -8.477 13.164 4.137 1 98.56 84 ASN A CA 1
ATOM 668 C C . ASN A 1 84 ? -8.547 13.117 5.66 1 98.56 84 ASN A C 1
ATOM 670 O O . ASN A 1 84 ? -8.312 14.133 6.324 1 98.56 84 ASN A O 1
ATOM 674 N N . VAL A 1 85 ? -8.867 11.969 6.203 1 97.88 85 VAL A N 1
ATOM 675 C CA . VAL A 1 85 ? -8.961 11.805 7.648 1 97.88 85 VAL A CA 1
ATOM 676 C C . VAL A 1 85 ? -7.594 12.016 8.289 1 97.88 85 VAL A C 1
ATOM 678 O O . VAL A 1 85 ? -7.461 12.797 9.242 1 97.88 85 VAL A O 1
ATOM 681 N N . LEU A 1 86 ? -6.566 11.391 7.75 1 97.69 86 LEU A N 1
ATOM 682 C CA . LEU A 1 86 ? -5.223 11.469 8.312 1 97.69 86 LEU A CA 1
ATOM 683 C C . LEU A 1 86 ? -4.645 12.867 8.141 1 97.69 86 LEU A C 1
ATOM 685 O O . LEU A 1 86 ? -3.947 13.375 9.023 1 97.69 86 LEU A O 1
ATOM 689 N N . LYS A 1 87 ? -4.895 13.469 7 1 98.12 87 LYS A N 1
ATOM 690 C CA . LYS A 1 87 ? -4.477 14.852 6.762 1 98.12 87 LYS A CA 1
ATOM 691 C C . LYS A 1 87 ? -5.047 15.789 7.824 1 98.12 87 LYS A C 1
ATOM 693 O O . LYS A 1 87 ? -4.309 16.562 8.43 1 98.12 87 LYS A O 1
ATOM 698 N N . ALA A 1 88 ? -6.359 15.695 8.078 1 97.75 88 ALA A N 1
ATOM 699 C CA . ALA A 1 88 ? -7.012 16.562 9.055 1 97.75 88 ALA A CA 1
ATOM 700 C C . ALA A 1 88 ? -6.418 16.359 10.445 1 97.75 88 ALA A C 1
ATOM 702 O O . ALA A 1 88 ? -6.078 17.328 11.133 1 97.75 88 ALA A O 1
ATOM 703 N N . GLU A 1 89 ? -6.258 15.117 10.859 1 96.94 89 GLU A N 1
ATOM 704 C CA . GLU A 1 89 ? -5.734 14.797 12.188 1 96.94 89 GLU A CA 1
ATOM 705 C C . GLU A 1 89 ? -4.297 15.281 12.344 1 96.94 89 GLU A C 1
ATOM 707 O O . GLU A 1 89 ? -3.939 15.859 13.367 1 96.94 89 GLU A O 1
ATOM 712 N N . TYR A 1 90 ? -3.48 14.969 11.383 1 97.25 90 TYR A N 1
ATOM 713 C CA . TYR A 1 90 ? -2.059 15.297 11.414 1 97.25 90 TYR A CA 1
ATOM 714 C C . TYR A 1 90 ? -1.84 16.797 11.422 1 97.25 90 TYR A C 1
ATOM 716 O O . TYR A 1 90 ? -1.061 17.312 12.227 1 97.25 90 TYR A O 1
ATOM 724 N N . GLU A 1 91 ? -2.529 17.469 10.523 1 96.81 91 GLU A N 1
ATOM 725 C CA . GLU A 1 91 ? -2.359 18.922 10.414 1 96.81 91 GLU A CA 1
ATOM 726 C C . GLU A 1 91 ? -2.92 19.625 11.641 1 96.81 91 GLU A C 1
ATOM 728 O O . GLU A 1 91 ? -2.389 20.656 12.07 1 96.81 91 GLU A O 1
ATOM 733 N N . PHE A 1 92 ? -3.988 19.109 12.195 1 96 92 PHE A N 1
ATOM 734 C CA . PHE A 1 92 ? -4.559 19.672 13.414 1 96 92 PHE A CA 1
ATOM 735 C C . PHE A 1 92 ? -3.58 19.547 14.57 1 96 92 PHE A C 1
ATOM 737 O O . PHE A 1 92 ? -3.363 20.516 15.312 1 96 92 PHE A O 1
ATOM 744 N N . LYS A 1 93 ? -3.041 18.422 14.672 1 96.5 93 LYS A N 1
ATOM 745 C CA . LYS A 1 93 ? -2.195 18.125 15.828 1 96.5 93 LYS A CA 1
ATOM 746 C C . LYS A 1 93 ? -0.845 18.828 15.703 1 96.5 93 LYS A C 1
ATOM 748 O O . LYS A 1 93 ? -0.29 19.297 16.703 1 96.5 93 LYS A O 1
ATOM 753 N N . TYR A 1 94 ? -0.267 18.891 14.555 1 96.44 94 TYR A N 1
ATOM 754 C CA . TYR A 1 94 ? 1.133 19.281 14.438 1 96.44 94 TYR A CA 1
ATOM 755 C C . TYR A 1 94 ? 1.268 20.594 13.672 1 96.44 94 TYR A C 1
ATOM 757 O O . TYR A 1 94 ? 2.355 21.172 13.602 1 96.44 94 TYR A O 1
ATOM 765 N N . ASP A 1 95 ? 0.229 21.062 13.078 1 95.88 95 ASP A N 1
ATOM 766 C CA . ASP A 1 95 ? 0.274 22.281 12.266 1 95.88 95 ASP A CA 1
ATOM 767 C C . ASP A 1 95 ? 1.301 22.156 11.141 1 95.88 95 ASP A C 1
ATOM 769 O O . ASP A 1 95 ? 2.074 23.078 10.891 1 95.88 95 ASP A O 1
ATOM 773 N N . ASP A 1 96 ? 1.449 20.953 10.664 1 96.12 96 ASP A N 1
ATOM 774 C CA . ASP A 1 96 ? 2.324 20.609 9.547 1 96.12 96 ASP A CA 1
ATOM 775 C C . ASP A 1 96 ? 1.536 19.969 8.406 1 96.12 96 ASP A C 1
ATOM 777 O O . ASP A 1 96 ? 0.486 19.359 8.633 1 96.12 96 ASP A O 1
ATOM 781 N N . ASP A 1 97 ? 2.121 20.047 7.227 1 96.5 97 ASP A N 1
ATOM 782 C CA . ASP A 1 97 ? 1.432 19.516 6.055 1 96.5 97 ASP A CA 1
ATOM 783 C C . ASP A 1 97 ? 1.479 17.984 6.035 1 96.5 97 ASP A C 1
ATOM 785 O O . ASP A 1 97 ? 2.449 17.391 6.504 1 96.5 97 ASP A O 1
ATOM 789 N N . PHE A 1 98 ? 0.492 17.438 5.598 1 97.56 98 PHE A N 1
ATOM 790 C CA . PHE A 1 98 ? 0.405 16.016 5.277 1 97.56 98 PHE A CA 1
ATOM 791 C C . PHE A 1 98 ? -0.003 15.812 3.822 1 97.56 98 PHE A C 1
ATOM 793 O O . PHE A 1 98 ? -1.192 15.836 3.498 1 97.56 98 PHE A O 1
ATOM 800 N N . GLU A 1 99 ? 1.002 15.508 3.031 1 97.5 99 GLU A N 1
ATOM 801 C CA . GLU A 1 99 ? 0.783 15.477 1.588 1 97.5 99 GLU A CA 1
ATOM 802 C C . GLU A 1 99 ? 0.566 14.055 1.092 1 97.5 99 GLU A C 1
ATOM 804 O O . GLU A 1 99 ? 1.162 13.109 1.617 1 97.5 99 GLU A O 1
ATOM 809 N N . LYS A 1 100 ? -0.136 13.938 0.076 1 98 100 LYS A N 1
ATOM 810 C CA . LYS A 1 100 ? -0.516 12.641 -0.481 1 98 100 LYS A CA 1
ATOM 811 C C . LYS A 1 100 ? 0.709 11.875 -0.966 1 98 100 LYS A C 1
ATOM 813 O O . LYS A 1 100 ? 0.941 10.742 -0.545 1 98 100 LYS A O 1
ATOM 818 N N . ASN A 1 101 ? 1.492 12.477 -1.773 1 96.5 101 ASN A N 1
ATOM 819 C CA . ASN A 1 101 ? 2.6 11.797 -2.436 1 96.5 101 ASN A CA 1
ATOM 820 C C . ASN A 1 101 ? 3.838 11.75 -1.544 1 96.5 101 ASN A C 1
ATOM 822 O O . ASN A 1 101 ? 4.586 10.766 -1.567 1 96.5 101 ASN A O 1
ATOM 826 N N . ARG A 1 102 ? 3.992 12.68 -0.733 1 95.19 102 ARG A N 1
ATOM 827 C CA . ARG A 1 102 ? 5.191 12.742 0.097 1 95.19 102 ARG A CA 1
ATOM 828 C C . ARG A 1 102 ? 5.02 11.922 1.371 1 95.19 102 ARG A C 1
ATOM 830 O O . ARG A 1 102 ? 5.988 11.375 1.899 1 95.19 102 ARG A O 1
ATOM 837 N N . HIS A 1 103 ? 3.82 11.797 1.855 1 97.44 103 HIS A N 1
ATOM 838 C CA . HIS A 1 103 ? 3.602 11.188 3.164 1 97.44 103 HIS A CA 1
ATOM 839 C C . HIS A 1 103 ? 2.654 10 3.068 1 97.44 103 HIS A C 1
ATOM 841 O O . HIS A 1 103 ? 3.031 8.875 3.404 1 97.44 103 HIS A O 1
ATOM 847 N N . PHE A 1 104 ? 1.491 10.188 2.564 1 98.75 104 PHE A N 1
ATOM 848 C CA . PHE A 1 104 ? 0.419 9.203 2.652 1 98.75 104 PHE A CA 1
ATOM 849 C C . PHE A 1 104 ? 0.741 7.973 1.812 1 98.75 104 PHE A C 1
ATOM 851 O O . PHE A 1 104 ? 0.752 6.852 2.322 1 98.75 104 PHE A O 1
ATOM 858 N N . TYR A 1 105 ? 1.031 8.133 0.545 1 98.81 105 TYR A N 1
ATOM 859 C CA . TYR A 1 105 ? 1.23 6.996 -0.347 1 98.81 105 TYR A CA 1
ATOM 860 C C . TYR A 1 105 ? 2.461 6.191 0.058 1 98.81 105 TYR A C 1
ATOM 862 O O . TYR A 1 105 ? 2.418 4.961 0.107 1 98.81 105 TYR A O 1
ATOM 870 N N . PRO A 1 106 ? 3.545 6.852 0.4 1 98.56 106 PRO A N 1
ATOM 871 C CA . PRO A 1 106 ? 4.676 6.059 0.886 1 98.56 106 PRO A CA 1
ATOM 872 C C . PRO A 1 106 ? 4.328 5.234 2.125 1 98.56 106 PRO A C 1
ATOM 874 O O . PRO A 1 106 ? 4.793 4.102 2.268 1 98.56 106 PRO A O 1
ATOM 877 N N . LEU A 1 107 ? 3.512 5.75 2.975 1 98.75 107 LEU A N 1
ATOM 878 C CA . LEU A 1 107 ? 3.096 5.008 4.16 1 98.75 107 LEU A CA 1
ATOM 879 C C . LEU A 1 107 ? 2.225 3.814 3.779 1 98.75 107 LEU A C 1
ATOM 881 O O . LEU A 1 107 ? 2.416 2.711 4.289 1 98.75 107 LEU A O 1
ATOM 885 N N . VAL A 1 108 ? 1.248 4.031 2.875 1 98.88 108 VAL A N 1
ATOM 886 C CA . VAL A 1 108 ? 0.378 2.957 2.41 1 98.88 108 VAL A CA 1
ATOM 887 C C . VAL A 1 108 ? 1.224 1.812 1.854 1 98.88 108 VAL A C 1
ATOM 889 O O . VAL A 1 108 ? 1.043 0.655 2.24 1 98.88 108 VAL A O 1
ATOM 892 N N . VAL A 1 109 ? 2.148 2.201 1.011 1 98.81 109 VAL A N 1
ATOM 893 C CA . VAL A 1 109 ? 2.947 1.206 0.304 1 98.81 109 VAL A CA 1
ATOM 894 C C . VAL A 1 109 ? 3.885 0.505 1.284 1 98.81 109 VAL A C 1
ATOM 896 O O . VAL A 1 109 ? 4.055 -0.715 1.228 1 98.81 109 VAL A O 1
ATOM 899 N N . GLN A 1 110 ? 4.465 1.257 2.191 1 98.44 110 GLN A N 1
ATOM 900 C CA . GLN A 1 110 ? 5.383 0.668 3.158 1 98.44 110 GLN A CA 1
ATOM 901 C C . GLN A 1 110 ? 4.688 -0.392 4.008 1 98.44 110 GLN A C 1
ATOM 903 O O . GLN A 1 110 ? 5.211 -1.494 4.184 1 98.44 110 GLN A O 1
ATOM 908 N N . TYR A 1 111 ? 3.549 -0.105 4.48 1 98.06 111 TYR A N 1
ATOM 909 C CA . TYR A 1 111 ? 2.82 -1.071 5.293 1 98.06 111 TYR A CA 1
ATOM 910 C C . TYR A 1 111 ? 2.383 -2.268 4.461 1 98.06 111 TYR A C 1
ATOM 912 O O . TYR A 1 111 ? 2.393 -3.404 4.938 1 98.06 111 TYR A O 1
ATOM 920 N N . GLY A 1 112 ? 1.899 -2.01 3.24 1 98.75 112 GLY A N 1
ATOM 921 C CA . GLY A 1 112 ? 1.568 -3.102 2.338 1 98.75 112 GLY A CA 1
ATOM 922 C C . GLY A 1 112 ? 2.729 -4.051 2.1 1 98.75 112 GLY A C 1
ATOM 923 O O . GLY A 1 112 ? 2.57 -5.27 2.199 1 98.75 112 GLY A O 1
ATOM 924 N N . LEU A 1 113 ? 3.924 -3.447 1.873 1 98.44 113 LEU A N 1
ATOM 925 C CA . LEU A 1 113 ? 5.129 -4.23 1.624 1 98.44 113 LEU A CA 1
ATOM 926 C C . LEU A 1 113 ? 5.504 -5.055 2.85 1 98.44 113 LEU A C 1
ATOM 928 O O . LEU A 1 113 ? 5.801 -6.246 2.732 1 98.44 113 LEU A O 1
ATOM 932 N N . GLU A 1 114 ? 5.488 -4.449 3.957 1 96.69 114 GLU A N 1
ATOM 933 C CA . GLU A 1 114 ? 5.871 -5.113 5.199 1 96.69 114 GLU A CA 1
ATOM 934 C C . GLU A 1 114 ? 4.949 -6.297 5.496 1 96.69 114 GLU A C 1
ATOM 936 O O . GLU A 1 114 ? 5.418 -7.371 5.883 1 96.69 114 GLU A O 1
ATOM 941 N N . GLN A 1 115 ? 3.666 -6.117 5.309 1 97.25 115 GLN A N 1
ATOM 942 C CA . GLN A 1 115 ? 2.719 -7.184 5.621 1 97.25 115 GLN A CA 1
ATOM 943 C C . GLN A 1 115 ? 2.801 -8.312 4.598 1 97.25 115 GLN A C 1
ATOM 945 O O . GLN A 1 115 ? 2.82 -9.492 4.965 1 97.25 115 GLN A O 1
ATOM 950 N N . LEU A 1 116 ? 2.893 -7.941 3.406 1 97.81 116 LEU A N 1
ATOM 951 C CA . LEU A 1 116 ? 2.908 -8.953 2.354 1 97.81 116 LEU A CA 1
ATOM 952 C C . LEU A 1 116 ? 4.172 -9.797 2.432 1 97.81 116 LEU A C 1
ATOM 954 O O . LEU A 1 116 ? 4.152 -10.984 2.092 1 97.81 116 LEU A O 1
ATOM 958 N N . ASP A 1 117 ? 5.258 -9.188 2.854 1 96.56 117 ASP A N 1
ATOM 959 C CA . ASP A 1 117 ? 6.539 -9.875 2.928 1 96.56 117 ASP A CA 1
ATOM 960 C C . ASP A 1 117 ? 6.484 -11.039 3.922 1 96.56 117 ASP A C 1
ATOM 962 O O . ASP A 1 117 ? 7.332 -11.93 3.891 1 96.56 117 ASP A O 1
ATOM 966 N N . GLU A 1 118 ? 5.496 -11.031 4.77 1 95.38 118 GLU A N 1
ATOM 967 C CA . GLU A 1 118 ? 5.398 -12.047 5.816 1 95.38 118 GLU A CA 1
ATOM 968 C C . GLU A 1 118 ? 4.461 -13.18 5.402 1 95.38 118 GLU A C 1
ATOM 970 O O . GLU A 1 118 ? 4.434 -14.234 6.039 1 95.38 118 GLU A O 1
ATOM 975 N N . LEU A 1 119 ? 3.732 -13.047 4.371 1 96.06 119 LEU A N 1
ATOM 976 C CA . LEU A 1 119 ? 2.645 -13.969 4.059 1 96.06 119 LEU A CA 1
ATOM 977 C C . LEU A 1 119 ? 3.135 -15.102 3.168 1 96.06 119 LEU A C 1
ATOM 979 O O . LEU A 1 119 ? 3.957 -14.891 2.275 1 96.06 119 LEU A O 1
ATOM 983 N N . SER A 1 120 ? 2.586 -16.234 3.402 1 94.25 120 SER A N 1
ATOM 984 C CA . SER A 1 120 ? 2.768 -17.375 2.516 1 94.25 120 SER A CA 1
ATOM 985 C C . SER A 1 120 ? 1.829 -17.297 1.317 1 94.25 120 SER A C 1
ATOM 987 O O . SER A 1 120 ? 0.883 -16.5 1.312 1 94.25 120 SER A O 1
ATOM 989 N N . ALA A 1 121 ? 2.088 -18.172 0.406 1 95.25 121 ALA A N 1
ATOM 990 C CA . ALA A 1 121 ? 1.23 -18.25 -0.774 1 95.25 121 ALA A CA 1
ATOM 991 C C . ALA A 1 121 ? -0.209 -18.578 -0.387 1 95.25 121 ALA A C 1
ATOM 993 O O . ALA A 1 121 ? -1.153 -18.047 -0.978 1 95.25 121 ALA A O 1
ATOM 994 N N . SER A 1 122 ? -0.367 -19.422 0.612 1 96.25 122 SER A N 1
ATOM 995 C CA . SER A 1 122 ? -1.71 -19.797 1.041 1 96.25 122 SER A CA 1
ATOM 996 C C . SER A 1 122 ? -2.43 -18.625 1.703 1 96.25 122 SER A C 1
ATOM 998 O O . SER A 1 122 ? -3.633 -18.438 1.514 1 96.25 122 SER A O 1
ATOM 1000 N N . GLU A 1 123 ? -1.735 -17.891 2.441 1 96.94 123 GLU A N 1
ATOM 1001 C CA . GLU A 1 123 ? -2.316 -16.719 3.064 1 96.94 123 GLU A CA 1
ATOM 1002 C C . GLU A 1 123 ? -2.68 -15.664 2.02 1 96.94 123 GLU A C 1
ATOM 1004 O O . GLU A 1 123 ? -3.725 -15.016 2.121 1 96.94 123 GLU A O 1
ATOM 1009 N N . ILE A 1 124 ? -1.89 -15.516 1.022 1 97.31 124 ILE A N 1
ATOM 1010 C CA . ILE A 1 124 ? -2.139 -14.586 -0.072 1 97.31 124 ILE A CA 1
ATOM 1011 C C . ILE A 1 124 ? -3.404 -15 -0.821 1 97.31 124 ILE A C 1
ATOM 1013 O O . ILE A 1 124 ? -4.262 -14.156 -1.114 1 97.31 124 ILE A O 1
ATOM 1017 N N . ARG A 1 125 ? -3.494 -16.25 -1.076 1 96.44 125 ARG A N 1
ATOM 1018 C CA . ARG A 1 125 ? -4.68 -16.75 -1.766 1 96.44 125 ARG A CA 1
ATOM 1019 C C . ARG A 1 125 ? -5.945 -16.438 -0.971 1 96.44 125 ARG A C 1
ATOM 1021 O O . ARG A 1 125 ? -6.953 -16 -1.537 1 96.44 125 ARG A O 1
ATOM 1028 N N . THR A 1 126 ? -5.898 -16.656 0.331 1 96.75 126 THR A N 1
ATOM 1029 C CA . THR A 1 126 ? -7.031 -16.359 1.204 1 96.75 126 THR A CA 1
ATOM 1030 C C . THR A 1 126 ? -7.379 -14.875 1.168 1 96.75 126 THR A C 1
ATOM 1032 O O . THR A 1 126 ? -8.555 -14.508 1.09 1 96.75 126 THR A O 1
ATOM 1035 N N . ARG A 1 127 ? -6.363 -14.031 1.152 1 96.31 127 ARG A N 1
ATOM 1036 C CA . ARG A 1 127 ? -6.594 -12.594 1.147 1 96.31 127 ARG A CA 1
ATOM 1037 C C . ARG A 1 127 ? -7.168 -12.133 -0.188 1 96.31 127 ARG A C 1
ATOM 1039 O O . ARG A 1 127 ? -8 -11.219 -0.233 1 96.31 127 ARG A O 1
ATOM 1046 N N . LEU A 1 128 ? -6.773 -12.734 -1.199 1 95.12 128 LEU A N 1
ATOM 1047 C CA . LEU A 1 128 ? -7.27 -12.383 -2.523 1 95.12 128 LEU A CA 1
ATOM 1048 C C . LEU A 1 128 ? -8.766 -12.648 -2.631 1 95.12 128 LEU A C 1
ATOM 1050 O O . LEU A 1 128 ? -9.484 -11.938 -3.344 1 95.12 128 LEU A O 1
ATOM 1054 N N . GLU A 1 129 ? -9.211 -13.57 -1.9 1 91.94 129 GLU A N 1
ATOM 1055 C CA . GLU A 1 129 ? -10.633 -13.891 -1.906 1 91.94 129 GLU A CA 1
ATOM 1056 C C . GLU A 1 129 ? -11.453 -12.797 -1.227 1 91.94 129 GLU A C 1
ATOM 1058 O O . GLU A 1 129 ? -12.664 -12.688 -1.45 1 91.94 129 GLU A O 1
ATOM 1063 N N . GLU A 1 130 ? -10.781 -12.008 -0.422 1 90.44 130 GLU A N 1
ATOM 1064 C CA . GLU A 1 130 ? -11.461 -10.969 0.351 1 90.44 130 GLU A CA 1
ATOM 1065 C C . GLU A 1 130 ? -11.5 -9.648 -0.409 1 90.44 130 GLU A C 1
ATOM 1067 O O . GLU A 1 130 ? -12.227 -8.727 -0.025 1 90.44 130 GLU A O 1
ATOM 1072 N N . ILE A 1 131 ? -10.742 -9.602 -1.478 1 87.19 131 ILE A N 1
ATOM 1073 C CA . ILE A 1 131 ? -10.695 -8.367 -2.248 1 87.19 131 ILE A CA 1
ATOM 1074 C C . ILE A 1 131 ? -11.742 -8.406 -3.359 1 87.19 131 ILE A C 1
ATOM 1076 O O . ILE A 1 131 ? -11.812 -9.375 -4.117 1 87.19 131 ILE A O 1
ATOM 1080 N N . PRO A 1 132 ? -12.578 -7.516 -3.443 1 76.5 132 PRO A N 1
ATOM 1081 C CA . PRO A 1 132 ? -13.648 -7.527 -4.441 1 76.5 132 PRO A CA 1
ATOM 1082 C C . PRO A 1 132 ? -13.125 -7.441 -5.875 1 76.5 132 PRO A C 1
ATOM 1084 O O . PRO A 1 132 ? -12.031 -6.918 -6.102 1 76.5 132 PRO A O 1
ATOM 1087 N N . MET B 1 1 ? -4.938 17.953 25.438 1 39.12 1 MET B N 1
ATOM 1088 C CA . MET B 1 1 ? -6.238 18.219 24.828 1 39.12 1 MET B CA 1
ATOM 1089 C C . MET B 1 1 ? -6.262 17.75 23.375 1 39.12 1 MET B C 1
ATOM 1091 O O . MET B 1 1 ? -7.332 17.547 22.797 1 39.12 1 MET B O 1
ATOM 1095 N N . THR B 1 2 ? -5.059 17.891 22.75 1 46.5 2 THR B N 1
ATOM 1096 C CA . THR B 1 2 ? -4.824 17.672 21.328 1 46.5 2 THR B CA 1
ATOM 1097 C C . THR B 1 2 ? -4.902 16.188 21 1 46.5 2 THR B C 1
ATOM 1099 O O . THR B 1 2 ? -5.387 15.805 19.922 1 46.5 2 THR B O 1
ATOM 1102 N N . ASP B 1 3 ? -4.633 15.375 22.062 1 51.69 3 ASP B N 1
ATOM 1103 C CA . ASP B 1 3 ? -4.613 13.922 21.984 1 51.69 3 ASP B CA 1
ATOM 1104 C C . ASP B 1 3 ? -6.031 13.352 21.906 1 51.69 3 ASP B C 1
ATOM 1106 O O . ASP B 1 3 ? -6.273 12.359 21.234 1 51.69 3 ASP B O 1
ATOM 1110 N N . ASP B 1 4 ? -6.879 14.125 22.516 1 54.69 4 ASP B N 1
ATOM 1111 C CA . ASP B 1 4 ? -8.25 13.664 22.703 1 54.69 4 ASP B CA 1
ATOM 1112 C C . ASP B 1 4 ? -9.031 13.711 21.391 1 54.69 4 ASP B C 1
ATOM 1114 O O . ASP B 1 4 ? -9.742 12.766 21.062 1 54.69 4 ASP B O 1
ATOM 1118 N N . ARG B 1 5 ? -8.75 14.789 20.719 1 52.91 5 ARG B N 1
ATOM 1119 C CA . ARG B 1 5 ? -9.5 14.961 19.469 1 52.91 5 ARG B CA 1
ATOM 1120 C C . ARG B 1 5 ? -9.07 13.945 18.422 1 52.91 5 ARG B C 1
ATOM 1122 O O . ARG B 1 5 ? -9.914 13.383 17.719 1 52.91 5 ARG B O 1
ATOM 1129 N N . SER B 1 6 ? -7.812 13.758 18.422 1 55.66 6 SER B N 1
ATOM 1130 C CA . SER B 1 6 ? -7.301 12.766 17.469 1 55.66 6 SER B CA 1
ATOM 1131 C C . SER B 1 6 ? -7.812 11.375 17.812 1 55.66 6 SER B C 1
ATOM 1133 O O . SER B 1 6 ? -8.148 10.594 16.906 1 55.66 6 SER B O 1
ATOM 1135 N N . GLU B 1 7 ? -7.883 11.125 19.047 1 62.25 7 GLU B N 1
ATOM 1136 C CA . GLU B 1 7 ? -8.43 9.852 19.5 1 62.25 7 GLU B CA 1
ATOM 1137 C C . GLU B 1 7 ? -9.914 9.734 19.156 1 62.25 7 GLU B C 1
ATOM 1139 O O . GLU B 1 7 ? -10.391 8.648 18.812 1 62.25 7 GLU B O 1
ATOM 1144 N N . ARG B 1 8 ? -10.508 10.867 19.172 1 59.25 8 ARG B N 1
ATOM 1145 C CA . ARG B 1 8 ? -11.922 10.883 18.828 1 59.25 8 ARG B CA 1
ATOM 1146 C C . ARG B 1 8 ? -12.141 10.586 17.344 1 59.25 8 ARG B C 1
ATOM 1148 O O . ARG B 1 8 ? -13.055 9.844 16.984 1 59.25 8 ARG B O 1
ATOM 1155 N N . LEU B 1 9 ? -11.234 11.141 16.625 1 59.38 9 LEU B N 1
ATOM 1156 C CA . LEU B 1 9 ? -11.352 10.914 15.188 1 59.38 9 LEU B CA 1
ATOM 1157 C C . LEU B 1 9 ? -11.039 9.461 14.836 1 59.38 9 LEU B C 1
ATOM 1159 O O . LEU B 1 9 ? -11.688 8.875 13.969 1 59.38 9 LEU B O 1
ATOM 1163 N N . ARG B 1 10 ? -10.234 8.992 15.617 1 61.09 10 ARG B N 1
ATOM 1164 C CA . ARG B 1 10 ? -9.922 7.582 15.438 1 61.09 10 ARG B CA 1
ATOM 1165 C C . ARG B 1 10 ? -11.086 6.699 15.875 1 61.09 10 ARG B C 1
ATOM 1167 O O . ARG B 1 10 ? -11.406 5.711 15.211 1 61.09 10 ARG B O 1
ATOM 1174 N N . LYS B 1 11 ? -11.531 7.066 16.984 1 61.94 11 LYS B N 1
ATOM 1175 C CA . LYS B 1 11 ? -12.672 6.324 17.5 1 61.94 11 LYS B CA 1
ATOM 1176 C C . LYS B 1 11 ? -13.859 6.398 16.547 1 61.94 11 LYS B C 1
ATOM 1178 O O . LYS B 1 11 ? -14.57 5.41 16.344 1 61.94 11 LYS B O 1
ATOM 1183 N N . ARG B 1 12 ? -13.836 7.52 15.969 1 58.38 12 ARG B N 1
ATOM 1184 C CA . ARG B 1 12 ? -14.914 7.707 15 1 58.38 12 ARG B CA 1
ATOM 1185 C C . ARG B 1 12 ? -14.68 6.871 13.75 1 58.38 12 ARG B C 1
ATOM 1187 O O . ARG B 1 12 ? -15.617 6.285 13.203 1 58.38 12 ARG B O 1
ATOM 1194 N N . ARG B 1 13 ? -13.477 6.902 13.453 1 60.41 13 ARG B N 1
ATOM 1195 C CA . ARG B 1 13 ? -13.141 6.105 12.281 1 60.41 13 ARG B CA 1
ATOM 1196 C C . ARG B 1 13 ? -13.43 4.629 12.523 1 60.41 13 ARG B C 1
ATOM 1198 O O . ARG B 1 13 ? -13.953 3.941 11.641 1 60.41 13 ARG B O 1
ATOM 1205 N N . LYS B 1 14 ? -13.109 4.277 13.68 1 60.56 14 LYS B N 1
ATOM 1206 C CA . LYS B 1 14 ? -13.352 2.883 14.023 1 60.56 14 LYS B CA 1
ATOM 1207 C C . LYS B 1 14 ? -14.852 2.594 14.117 1 60.56 14 LYS B C 1
ATOM 1209 O O . LYS B 1 14 ? -15.305 1.504 13.766 1 60.56 14 LYS B O 1
ATOM 1214 N N . ARG B 1 15 ? -15.484 3.625 14.555 1 56.62 15 ARG B N 1
ATOM 1215 C CA . ARG B 1 15 ? -16.922 3.471 14.672 1 56.62 15 ARG B CA 1
ATOM 1216 C C . ARG B 1 15 ? -17.594 3.438 13.305 1 56.62 15 ARG B C 1
ATOM 1218 O O . ARG B 1 15 ? -18.531 2.68 13.078 1 56.62 15 ARG B O 1
ATOM 1225 N N . SER B 1 16 ? -17.125 4.262 12.484 1 54.19 16 SER B N 1
ATOM 1226 C CA . SER B 1 16 ? -17.719 4.328 11.148 1 54.19 16 SER B CA 1
ATOM 1227 C C . SER B 1 16 ? -17.422 3.062 10.352 1 54.19 16 SER B C 1
ATOM 1229 O O . SER B 1 16 ? -18.25 2.611 9.562 1 54.19 16 SER B O 1
ATOM 1231 N N . THR B 1 17 ? -16.344 2.637 10.523 1 55.5 17 THR B N 1
ATOM 1232 C CA . THR B 1 17 ? -16.031 1.385 9.844 1 55.5 17 THR B CA 1
ATOM 1233 C C . THR B 1 17 ? -16.844 0.236 10.422 1 55.5 17 THR B C 1
ATOM 1235 O O . THR B 1 17 ? -17.312 -0.637 9.688 1 55.5 17 THR B O 1
ATOM 1238 N N . GLU B 1 18 ? -17.047 0.323 11.688 1 51.38 18 GLU B N 1
ATOM 1239 C CA . GLU B 1 18 ? -17.891 -0.672 12.344 1 51.38 18 GLU B CA 1
ATOM 1240 C C . GLU B 1 18 ? -19.359 -0.489 11.953 1 51.38 18 GLU B C 1
ATOM 1242 O O . GLU B 1 18 ? -20.094 -1.468 11.797 1 51.38 18 GLU B O 1
ATOM 1247 N N . ALA B 1 19 ? -19.766 0.71 11.789 1 50.62 19 ALA B N 1
ATOM 1248 C CA . ALA B 1 19 ? -21.156 0.977 11.43 1 50.62 19 ALA B CA 1
ATOM 1249 C C . ALA B 1 19 ? -21.438 0.528 10 1 50.62 19 ALA B C 1
ATOM 1251 O O . ALA B 1 19 ? -22.547 0.054 9.703 1 50.62 19 ALA B O 1
ATOM 1252 N N . VAL B 1 20 ? -20.609 0.754 9.141 1 48.88 20 VAL B N 1
ATOM 1253 C CA . VAL B 1 20 ? -20.797 0.333 7.758 1 48.88 20 VAL B CA 1
ATOM 1254 C C . VAL B 1 20 ? -20.859 -1.191 7.688 1 48.88 20 VAL B C 1
ATOM 1256 O O . VAL B 1 20 ? -21.625 -1.753 6.898 1 48.88 20 VAL B O 1
ATOM 1259 N N . GLU B 1 21 ? -20.078 -1.744 8.523 1 44.09 21 GLU B N 1
ATOM 1260 C CA . GLU B 1 21 ? -20.125 -3.203 8.547 1 44.09 21 GLU B CA 1
ATOM 1261 C C . GLU B 1 21 ? -21.469 -3.693 9.094 1 44.09 21 GLU B C 1
ATOM 1263 O O . GLU B 1 21 ? -21.953 -4.75 8.695 1 44.09 21 GLU B O 1
ATOM 1268 N N . ARG B 1 22 ? -22.062 -2.893 9.844 1 44.78 22 ARG B N 1
ATOM 1269 C CA . ARG B 1 22 ? -23.328 -3.309 10.43 1 44.78 22 ARG B CA 1
ATOM 1270 C C . ARG B 1 22 ? -24.484 -3.002 9.484 1 44.78 22 ARG B C 1
ATOM 1272 O O . ARG B 1 22 ? -25.547 -3.619 9.57 1 44.78 22 ARG B O 1
ATOM 1279 N N . GLN B 1 23 ? -24.422 -1.86 8.82 1 40.38 23 GLN B N 1
ATOM 1280 C CA . GLN B 1 23 ? -25.531 -1.443 7.969 1 40.38 23 GLN B CA 1
ATOM 1281 C C . GLN B 1 23 ? -25.641 -2.332 6.734 1 40.38 23 GLN B C 1
ATOM 1283 O O . GLN B 1 23 ? -26.641 -2.275 6.008 1 40.38 23 GLN B O 1
ATOM 1288 N N . HIS B 1 24 ? -24.594 -2.992 6.406 1 39.12 24 HIS B N 1
ATOM 1289 C CA . HIS B 1 24 ? -24.75 -3.836 5.227 1 39.12 24 HIS B CA 1
ATOM 1290 C C . HIS B 1 24 ? -25.859 -4.863 5.43 1 39.12 24 HIS B C 1
ATOM 1292 O O . HIS B 1 24 ? -26.156 -5.652 4.527 1 39.12 24 HIS B O 1
ATOM 1298 N N . ASP B 1 25 ? -26.297 -4.984 6.684 1 35.53 25 ASP B N 1
ATOM 1299 C CA . ASP B 1 25 ? -27.359 -5.973 6.801 1 35.53 25 ASP B CA 1
ATOM 1300 C C . ASP B 1 25 ? -28.688 -5.406 6.305 1 35.53 25 ASP B C 1
ATOM 1302 O O . ASP B 1 25 ? -29.734 -6.062 6.41 1 35.53 25 ASP B O 1
ATOM 1306 N N . GLY B 1 26 ? -28.828 -4.074 6.379 1 32.56 26 GLY B N 1
ATOM 1307 C CA . GLY B 1 26 ? -30.203 -3.631 6.184 1 32.56 26 GLY B CA 1
ATOM 1308 C C . GLY B 1 26 ? -30.641 -3.68 4.73 1 32.56 26 GLY B C 1
ATOM 1309 O O . GLY B 1 26 ? -29.844 -3.424 3.826 1 32.56 26 GLY B O 1
ATOM 1310 N N . SER B 1 27 ? -31.688 -4.477 4.391 1 32.53 27 SER B N 1
ATOM 1311 C CA . SER B 1 27 ? -32.469 -4.812 3.197 1 32.53 27 SER B CA 1
ATOM 1312 C C . SER B 1 27 ? -32.938 -3.557 2.486 1 32.53 27 SER B C 1
ATOM 1314 O O . SER B 1 27 ? -34 -3 2.848 1 32.53 27 SER B O 1
ATOM 1316 N N . ALA B 1 28 ? -32.125 -2.566 2.283 1 30.62 28 ALA B N 1
ATOM 1317 C CA . ALA B 1 28 ? -32.75 -1.42 1.64 1 30.62 28 ALA B CA 1
ATOM 1318 C C . ALA B 1 28 ? -33.375 -1.813 0.298 1 30.62 28 ALA B C 1
ATOM 1320 O O . ALA B 1 28 ? -32.844 -2.699 -0.39 1 30.62 28 ALA B O 1
ATOM 1321 N N . ASP B 1 29 ? -34.656 -1.586 0.153 1 30.84 29 ASP B N 1
ATOM 1322 C CA . ASP B 1 29 ? -35.562 -1.714 -0.991 1 30.84 29 ASP B CA 1
ATOM 1323 C C . ASP B 1 29 ? -35.031 -0.93 -2.191 1 30.84 29 ASP B C 1
ATOM 1325 O O . ASP B 1 29 ? -34.875 0.29 -2.121 1 30.84 29 ASP B O 1
ATOM 1329 N N . ARG B 1 30 ? -34.094 -1.421 -2.982 1 27.31 30 ARG B N 1
ATOM 1330 C CA . ARG B 1 30 ? -33.406 -0.892 -4.148 1 27.31 30 ARG B CA 1
ATOM 1331 C C . ARG B 1 30 ? -34.375 -0.419 -5.211 1 27.31 30 ARG B C 1
ATOM 1333 O O . ARG B 1 30 ? -35.188 -1.207 -5.715 1 27.31 30 ARG B O 1
ATOM 1340 N N . GLY B 1 31 ? -34.938 0.805 -5.008 1 24.58 31 GLY B N 1
ATOM 1341 C CA . GLY B 1 31 ? -35.75 1.373 -6.07 1 24.58 31 GLY B CA 1
ATOM 1342 C C . GLY B 1 31 ? -35.031 1.386 -7.414 1 24.58 31 GLY B C 1
ATOM 1343 O O . GLY B 1 31 ? -33.812 1.284 -7.48 1 24.58 31 GLY B O 1
ATOM 1344 N N . ASP B 1 32 ? -35.719 1.254 -8.547 1 27.69 32 ASP B N 1
ATOM 1345 C CA . ASP B 1 32 ? -35.656 0.908 -9.961 1 27.69 32 ASP B CA 1
ATOM 1346 C C . ASP B 1 32 ? -34.875 1.966 -10.75 1 27.69 32 ASP B C 1
ATOM 1348 O O . ASP B 1 32 ? -34.969 2.027 -11.977 1 27.69 32 ASP B O 1
ATOM 1352 N N . SER B 1 33 ? -34 2.805 -10.094 1 27.06 33 SER B N 1
ATOM 1353 C CA . SER B 1 33 ? -33.75 3.877 -11.047 1 27.06 33 SER B CA 1
ATOM 1354 C C . SER B 1 33 ? -33.031 3.346 -12.289 1 27.06 33 SER B C 1
ATOM 1356 O O . SER B 1 33 ? -32.312 2.357 -12.227 1 27.06 33 SER B O 1
ATOM 1358 N N . SER B 1 34 ? -33.5 3.791 -13.477 1 25.58 34 SER B N 1
ATOM 1359 C CA . SER B 1 34 ? -33.344 3.639 -14.922 1 25.58 34 SER B CA 1
ATOM 1360 C C . SER B 1 34 ? -31.922 3.982 -15.367 1 25.58 34 SER B C 1
ATOM 1362 O O . SER B 1 34 ? -31.5 5.141 -15.297 1 25.58 34 SER B O 1
ATOM 1364 N N . GLN B 1 35 ? -30.938 3.242 -14.961 1 23.66 35 GLN B N 1
ATOM 1365 C CA . GLN B 1 35 ? -29.562 3.557 -15.336 1 23.66 35 GLN B CA 1
ATOM 1366 C C . GLN B 1 35 ? -29.391 3.549 -16.844 1 23.66 35 GLN B C 1
ATOM 1368 O O . GLN B 1 35 ? -29.875 2.643 -17.531 1 23.66 35 GLN B O 1
ATOM 1373 N N . PRO B 1 36 ? -29 4.711 -17.312 1 25.02 36 PRO B N 1
ATOM 1374 C CA . PRO B 1 36 ? -28.75 4.949 -18.734 1 25.02 36 PRO B CA 1
ATOM 1375 C C . PRO B 1 36 ? -27.75 3.963 -19.328 1 25.02 36 PRO B C 1
ATOM 1377 O O . PRO B 1 36 ? -26.938 3.371 -18.609 1 25.02 36 PRO B O 1
ATOM 1380 N N . ASP B 1 37 ? -28 3.463 -20.453 1 24.38 37 ASP B N 1
ATOM 1381 C CA . ASP B 1 37 ? -27.469 2.473 -21.391 1 24.38 37 ASP B CA 1
ATOM 1382 C C . ASP B 1 37 ? -26.047 2.82 -21.812 1 24.38 37 ASP B C 1
ATOM 1384 O O . ASP B 1 37 ? -25.844 3.703 -22.656 1 24.38 37 ASP B O 1
ATOM 1388 N N . ARG B 1 38 ? -25.125 3.09 -20.812 1 21.28 38 ARG B N 1
ATOM 1389 C CA . ARG B 1 38 ? -23.844 3.371 -21.438 1 21.28 38 ARG B CA 1
ATOM 1390 C C . ARG B 1 38 ? -23.406 2.217 -22.328 1 21.28 38 ARG B C 1
ATOM 1392 O O . ARG B 1 38 ? -23.375 1.063 -21.891 1 21.28 38 ARG B O 1
ATOM 1399 N N . LYS B 1 39 ? -23.547 2.4 -23.562 1 22.17 39 LYS B N 1
ATOM 1400 C CA . LYS B 1 39 ? -23.219 1.591 -24.719 1 22.17 39 LYS B CA 1
ATOM 1401 C C . LYS B 1 39 ? -21.75 1.172 -24.719 1 22.17 39 LYS B C 1
ATOM 1403 O O . LYS B 1 39 ? -20.859 2.02 -24.766 1 22.17 39 LYS B O 1
ATOM 1408 N N . ARG B 1 40 ? -21.328 0.242 -23.781 1 23.17 40 ARG B N 1
ATOM 1409 C CA . ARG B 1 40 ? -19.984 -0.285 -23.969 1 23.17 40 ARG B CA 1
ATOM 1410 C C . ARG B 1 40 ? -19.828 -0.921 -25.344 1 23.17 40 ARG B C 1
ATOM 1412 O O . ARG B 1 40 ? -20.562 -1.846 -25.688 1 23.17 40 ARG B O 1
ATOM 1419 N N . SER B 1 41 ? -19.469 -0.221 -26.219 1 22.33 41 SER B N 1
ATOM 1420 C CA . SER B 1 41 ? -19.25 -0.646 -27.594 1 22.33 41 SER B CA 1
ATOM 1421 C C . SER B 1 41 ? -18.219 -1.761 -27.672 1 22.33 41 SER B C 1
ATOM 1423 O O . SER B 1 41 ? -17.016 -1.497 -27.672 1 22.33 41 SER B O 1
ATOM 1425 N N . TYR B 1 42 ? -18.109 -2.734 -26.719 1 23.05 42 TYR B N 1
ATOM 1426 C CA . TYR B 1 42 ? -17.078 -3.688 -27.062 1 23.05 42 TYR B CA 1
ATOM 1427 C C . TYR B 1 42 ? -17.406 -4.402 -28.375 1 23.05 42 TYR B C 1
ATOM 1429 O O . TYR B 1 42 ? -18.578 -4.691 -28.656 1 23.05 42 TYR B O 1
ATOM 1437 N N . SER B 1 43 ? -16.609 -4.188 -29.391 1 23.86 43 SER B N 1
ATOM 1438 C CA . SER B 1 43 ? -16.562 -4.75 -30.734 1 23.86 43 SER B CA 1
ATOM 1439 C C . SER B 1 43 ? -16.703 -6.266 -30.703 1 23.86 43 SER B C 1
ATOM 1441 O O . SER B 1 43 ? -16.453 -6.898 -29.688 1 23.86 43 SER B O 1
ATOM 1443 N N . SER B 1 44 ? -17.188 -6.812 -31.938 1 25.44 44 SER B N 1
ATOM 1444 C CA . SER B 1 44 ? -17.922 -7.883 -32.625 1 25.44 44 SER B CA 1
ATOM 1445 C C . SER B 1 44 ? -17.078 -9.156 -32.719 1 25.44 44 SER B C 1
ATOM 1447 O O . SER B 1 44 ? -17.406 -10.07 -33.469 1 25.44 44 SER B O 1
ATOM 1449 N N . GLY B 1 45 ? -15.961 -9.352 -32.031 1 22.81 45 GLY B N 1
ATOM 1450 C CA . GLY B 1 45 ? -15.289 -10.484 -32.656 1 22.81 45 GLY B CA 1
ATOM 1451 C C . GLY B 1 45 ? -16.094 -11.766 -32.594 1 22.81 45 GLY B C 1
ATOM 1452 O O . GLY B 1 45 ? -17 -11.898 -31.781 1 22.81 45 GLY B O 1
ATOM 1453 N N . ASN B 1 46 ? -16.141 -12.555 -33.719 1 24.73 46 ASN B N 1
ATOM 1454 C CA . ASN B 1 46 ? -16.891 -13.695 -34.25 1 24.73 46 ASN B CA 1
ATOM 1455 C C . ASN B 1 46 ? -16.703 -14.93 -33.375 1 24.73 46 ASN B C 1
ATOM 1457 O O . ASN B 1 46 ? -17.25 -16 -33.688 1 24.73 46 ASN B O 1
ATOM 1461 N N . ASP B 1 47 ? -15.695 -15.016 -32.5 1 26.33 47 ASP B N 1
ATOM 1462 C CA . ASP B 1 47 ? -15.367 -16.422 -32.281 1 26.33 47 ASP B CA 1
ATOM 1463 C C . ASP B 1 47 ? -16.516 -17.156 -31.578 1 26.33 47 ASP B C 1
ATOM 1465 O O . ASP B 1 47 ? -17.203 -16.562 -30.734 1 26.33 47 ASP B O 1
ATOM 1469 N N . ASP B 1 48 ? -17.031 -18.188 -32.156 1 29.34 48 ASP B N 1
ATOM 1470 C CA . ASP B 1 48 ? -18.078 -19.156 -31.875 1 29.34 48 ASP B CA 1
ATOM 1471 C C . ASP B 1 48 ? -17.859 -19.797 -30.5 1 29.34 48 ASP B C 1
ATOM 1473 O O . ASP B 1 48 ? -18.094 -20.984 -30.328 1 29.34 48 ASP B O 1
ATOM 1477 N N . ALA B 1 49 ? -17.016 -19.266 -29.688 1 29.66 49 ALA B N 1
ATOM 1478 C CA . ALA B 1 49 ? -16.703 -20.172 -28.578 1 29.66 49 ALA B CA 1
ATOM 1479 C C . ALA B 1 49 ? -17.969 -20.5 -27.781 1 29.66 49 ALA B C 1
ATOM 1481 O O . ALA B 1 49 ? -18.875 -19.688 -27.672 1 29.66 49 ALA B O 1
ATOM 1482 N N . ASP B 1 50 ? -18.312 -21.766 -27.734 1 32.06 50 ASP B N 1
ATOM 1483 C CA . ASP B 1 50 ? -19.328 -22.469 -26.953 1 32.06 50 ASP B CA 1
ATOM 1484 C C . ASP B 1 50 ? -19.359 -21.953 -25.516 1 32.06 50 ASP B C 1
ATOM 1486 O O . ASP B 1 50 ? -18.312 -21.812 -24.875 1 32.06 50 ASP B O 1
ATOM 1490 N N . THR B 1 51 ? -20.391 -21.188 -25.172 1 33.44 51 THR B N 1
ATOM 1491 C CA . THR B 1 51 ? -20.766 -20.484 -23.953 1 33.44 51 THR B CA 1
ATOM 1492 C C . THR B 1 51 ? -20.969 -21.469 -22.797 1 33.44 51 THR B C 1
ATOM 1494 O O . THR B 1 51 ? -22.047 -22.047 -22.656 1 33.44 51 THR B O 1
ATOM 1497 N N . SER B 1 52 ? -20.141 -22.562 -22.672 1 34.69 52 SER B N 1
ATOM 1498 C CA . SER B 1 52 ? -20.469 -23.281 -21.438 1 34.69 52 SER B CA 1
ATOM 1499 C C . SER B 1 52 ? -20.547 -22.328 -20.25 1 34.69 52 SER B C 1
ATOM 1501 O O . SER B 1 52 ? -19.594 -21.609 -19.969 1 34.69 52 SER B O 1
ATOM 1503 N N . ALA B 1 53 ? -21.734 -21.938 -19.891 1 35.66 53 ALA B N 1
ATOM 1504 C CA . ALA B 1 53 ? -22.156 -21.078 -18.781 1 35.66 53 ALA B CA 1
ATOM 1505 C C . ALA B 1 53 ? -21.641 -21.625 -17.453 1 35.66 53 ALA B C 1
ATOM 1507 O O . ALA B 1 53 ? -22.203 -22.578 -16.906 1 35.66 53 ALA B O 1
ATOM 1508 N N . SER B 1 54 ? -20.406 -22.078 -17.344 1 36.62 54 SER B N 1
ATOM 1509 C CA . SER B 1 54 ? -20.047 -22.375 -15.945 1 36.62 54 SER B CA 1
ATOM 1510 C C . SER B 1 54 ? -20.516 -21.25 -15.023 1 36.62 54 SER B C 1
ATOM 1512 O O . SER B 1 54 ? -20.203 -20.078 -15.242 1 36.62 54 SER B O 1
ATOM 1514 N N . ASP B 1 55 ? -21.703 -21.359 -14.484 1 37.34 55 ASP B N 1
ATOM 1515 C CA . ASP B 1 55 ? -22.25 -20.594 -13.359 1 37.34 55 ASP B CA 1
ATOM 1516 C C . ASP B 1 55 ? -21.172 -20.297 -12.328 1 37.34 55 ASP B C 1
ATOM 1518 O O . ASP B 1 55 ? -21.078 -20.953 -11.289 1 37.34 55 ASP B O 1
ATOM 1522 N N . ASP B 1 56 ? -19.891 -20.516 -12.602 1 39.44 56 ASP B N 1
ATOM 1523 C CA . ASP B 1 56 ? -18.953 -20.109 -11.562 1 39.44 56 ASP B CA 1
ATOM 1524 C C . ASP B 1 56 ? -19.328 -18.75 -10.977 1 39.44 56 ASP B C 1
ATOM 1526 O O . ASP B 1 56 ? -19.469 -17.781 -11.711 1 39.44 56 ASP B O 1
ATOM 1530 N N . GLY B 1 57 ? -20.344 -18.641 -10.039 1 42.09 57 GLY B N 1
ATOM 1531 C CA . GLY B 1 57 ? -20.578 -17.422 -9.289 1 42.09 57 GLY B CA 1
ATOM 1532 C C . GLY B 1 57 ? -19.391 -16.484 -9.273 1 42.09 57 GLY B C 1
ATOM 1533 O O . GLY B 1 57 ? -18.562 -16.531 -8.359 1 42.09 57 GLY B O 1
ATOM 1534 N N . GLY B 1 58 ? -18.828 -16.219 -10.266 1 46.16 58 GLY B N 1
ATOM 1535 C CA . GLY B 1 58 ? -17.703 -15.32 -10.508 1 46.16 58 GLY B CA 1
ATOM 1536 C C . GLY B 1 58 ? -17.781 -14.031 -9.711 1 46.16 58 GLY B C 1
ATOM 1537 O O . GLY B 1 58 ? -18.781 -13.328 -9.758 1 46.16 58 GLY B O 1
ATOM 1538 N N . ALA B 1 59 ? -17.297 -13.984 -8.516 1 50.66 59 ALA B N 1
ATOM 1539 C CA . ALA B 1 59 ? -17.219 -12.719 -7.801 1 50.66 59 ALA B CA 1
ATOM 1540 C C . ALA B 1 59 ? -17.078 -11.547 -8.773 1 50.66 59 ALA B C 1
ATOM 1542 O O . ALA B 1 59 ? -16.297 -11.617 -9.719 1 50.66 59 ALA B O 1
ATOM 1543 N N . ILE B 1 60 ? -18.172 -10.914 -9.117 1 56.22 60 ILE B N 1
ATOM 1544 C CA . ILE B 1 60 ? -18.156 -9.711 -9.945 1 56.22 60 ILE B CA 1
ATOM 1545 C C . ILE B 1 60 ? -16.891 -8.898 -9.648 1 56.22 60 ILE B C 1
ATOM 1547 O O . ILE B 1 60 ? -16.734 -8.367 -8.555 1 56.22 60 ILE B O 1
ATOM 1551 N N . LYS B 1 61 ? -15.797 -9.219 -10.383 1 69.5 61 LYS B N 1
ATOM 1552 C CA . LYS B 1 61 ? -14.594 -8.414 -10.227 1 69.5 61 LYS B CA 1
ATOM 1553 C C . LYS B 1 61 ? -14.906 -6.926 -10.398 1 69.5 61 LYS B C 1
ATOM 1555 O O . LYS B 1 61 ? -15.609 -6.535 -11.328 1 69.5 61 LYS B O 1
ATOM 1560 N N . GLU B 1 62 ? -14.695 -6.188 -9.359 1 83 62 GLU B N 1
ATOM 1561 C CA . GLU B 1 62 ? -14.922 -4.746 -9.344 1 83 62 GLU B CA 1
ATOM 1562 C C . GLU B 1 62 ? -14.133 -4.055 -10.453 1 83 62 GLU B C 1
ATOM 1564 O O . GLU B 1 62 ? -13.07 -4.527 -10.852 1 83 62 GLU B O 1
ATOM 1569 N N . GLU B 1 63 ? -14.75 -3.01 -10.93 1 91.62 63 GLU B N 1
ATOM 1570 C CA . GLU B 1 63 ? -14.062 -2.139 -11.875 1 91.62 63 GLU B CA 1
ATOM 1571 C C . GLU B 1 63 ? -12.727 -1.668 -11.312 1 91.62 63 GLU B C 1
ATOM 1573 O O . GLU B 1 63 ? -12.625 -1.336 -10.133 1 91.62 63 GLU B O 1
ATOM 1578 N N . GLN B 1 64 ? -11.711 -1.725 -12.195 1 95.44 64 GLN B N 1
ATOM 1579 C CA . GLN B 1 64 ? -10.391 -1.236 -11.812 1 95.44 64 GLN B CA 1
ATOM 1580 C C . GLN B 1 64 ? -10.211 0.23 -12.195 1 95.44 64 GLN B C 1
ATOM 1582 O O . GLN B 1 64 ? -10.617 0.645 -13.281 1 95.44 64 GLN B O 1
ATOM 1587 N N . VAL B 1 65 ? -9.719 0.956 -11.25 1 96.69 65 VAL B N 1
ATOM 1588 C CA . VAL B 1 65 ? -9.461 2.381 -11.43 1 96.69 65 VAL B CA 1
ATOM 1589 C C . VAL B 1 65 ? -7.953 2.641 -11.414 1 96.69 65 VAL B C 1
ATOM 1591 O O . VAL B 1 65 ? -7.25 2.188 -10.508 1 96.69 65 VAL B O 1
ATOM 1594 N N . GLY B 1 66 ? -7.434 3.348 -12.453 1 97.81 66 GLY B N 1
ATOM 1595 C CA . GLY B 1 66 ? -6.035 3.744 -12.477 1 97.81 66 GLY B CA 1
ATOM 1596 C C . GLY B 1 66 ? -5.676 4.738 -11.383 1 97.81 66 GLY B C 1
ATOM 1597 O O . GLY B 1 66 ? -6.375 5.738 -11.195 1 97.81 66 GLY B O 1
ATOM 1598 N N . THR B 1 67 ? -4.625 4.406 -10.664 1 98.06 67 THR B N 1
ATOM 1599 C CA . THR B 1 67 ? -4.129 5.262 -9.594 1 98.06 67 THR B CA 1
ATOM 1600 C C . THR B 1 67 ? -2.637 5.531 -9.766 1 98.06 67 THR B C 1
ATOM 1602 O O . THR B 1 67 ? -1.846 4.598 -9.922 1 98.06 67 THR B O 1
ATOM 1605 N N . TYR B 1 68 ? -2.318 6.844 -9.711 1 97.56 68 TYR B N 1
ATOM 1606 C CA . TYR B 1 68 ? -0.927 7.262 -9.852 1 97.56 68 TYR B CA 1
ATOM 1607 C C . TYR B 1 68 ? -0.362 7.738 -8.523 1 97.56 68 TYR B C 1
ATOM 1609 O O . TYR B 1 68 ? -1.013 8.5 -7.801 1 97.56 68 TYR B O 1
ATOM 1617 N N . MET B 1 69 ? 0.855 7.16 -8.211 1 98.69 69 MET B N 1
ATOM 1618 C CA . MET B 1 69 ? 1.533 7.531 -6.973 1 98.69 69 MET B CA 1
ATOM 1619 C C . MET B 1 69 ? 2.99 7.895 -7.234 1 98.69 69 MET B C 1
ATOM 1621 O O . MET B 1 69 ? 3.65 7.27 -8.07 1 98.69 69 MET B O 1
ATOM 1625 N N . TYR B 1 70 ? 3.506 8.93 -6.461 1 97.94 70 TYR B N 1
ATOM 1626 C CA . TYR B 1 70 ? 4.945 9.164 -6.387 1 97.94 70 TYR B CA 1
ATOM 1627 C C . TYR B 1 70 ? 5.535 8.539 -5.129 1 97.94 70 TYR B C 1
ATOM 1629 O O . TYR B 1 70 ? 5.098 8.836 -4.016 1 97.94 70 TYR B O 1
ATOM 1637 N N . LEU B 1 71 ? 6.512 7.645 -5.367 1 98.25 71 LEU B N 1
ATOM 1638 C CA . LEU B 1 71 ? 7.086 6.852 -4.289 1 98.25 71 LEU B CA 1
ATOM 1639 C C . LEU B 1 71 ? 8.602 6.988 -4.262 1 98.25 71 LEU B C 1
ATOM 1641 O O . LEU B 1 71 ? 9.234 7.156 -5.309 1 98.25 71 LEU B O 1
ATOM 1645 N N . PRO B 1 72 ? 9.148 6.906 -3.043 1 96.88 72 PRO B N 1
ATOM 1646 C CA . PRO B 1 72 ? 10.609 6.785 -3.006 1 96.88 72 PRO B CA 1
ATOM 1647 C C . PRO B 1 72 ? 11.125 5.645 -3.881 1 96.88 72 PRO B C 1
ATOM 1649 O O . PRO B 1 72 ? 10.492 4.594 -3.973 1 96.88 72 PRO B O 1
ATOM 1652 N N . GLU B 1 73 ? 12.289 5.848 -4.438 1 96.5 73 GLU B N 1
ATOM 1653 C CA . GLU B 1 73 ? 12.875 4.852 -5.332 1 96.5 73 GLU B CA 1
ATOM 1654 C C . GLU B 1 73 ? 13.031 3.504 -4.633 1 96.5 73 GLU B C 1
ATOM 1656 O O . GLU B 1 73 ? 12.82 2.453 -5.246 1 96.5 73 GLU B O 1
ATOM 1661 N N . THR B 1 74 ? 13.453 3.529 -3.398 1 95.75 74 THR B N 1
ATOM 1662 C CA . THR B 1 74 ? 13.664 2.301 -2.645 1 95.75 74 THR B CA 1
ATOM 1663 C C . THR B 1 74 ? 12.367 1.503 -2.535 1 95.75 74 THR B C 1
ATOM 1665 O O . THR B 1 74 ? 12.383 0.272 -2.607 1 95.75 74 THR B O 1
ATOM 1668 N N . GLN B 1 75 ? 11.234 2.166 -2.439 1 97.56 75 GLN B N 1
ATOM 1669 C CA . GLN B 1 75 ? 9.953 1.473 -2.346 1 97.56 75 GLN B CA 1
ATOM 1670 C C . GLN B 1 75 ? 9.555 0.873 -3.691 1 97.56 75 GLN B C 1
ATOM 1672 O O . GLN B 1 75 ? 9.031 -0.241 -3.75 1 97.56 75 GLN B O 1
ATOM 1677 N N . THR B 1 76 ? 9.789 1.615 -4.734 1 98.25 76 THR B N 1
ATOM 1678 C CA . THR B 1 76 ? 9.469 1.096 -6.059 1 98.25 76 THR B CA 1
ATOM 1679 C C . THR B 1 76 ? 10.281 -0.158 -6.363 1 98.25 76 THR B C 1
ATOM 1681 O O . THR B 1 76 ? 9.766 -1.121 -6.93 1 98.25 76 THR B O 1
ATOM 1684 N N . LYS B 1 77 ? 11.547 -0.163 -5.926 1 97.88 77 LYS B N 1
ATOM 1685 C CA . LYS B 1 77 ? 12.398 -1.34 -6.09 1 97.88 77 LYS B CA 1
ATOM 1686 C C . LYS B 1 77 ? 11.883 -2.512 -5.262 1 97.88 77 LYS B C 1
ATOM 1688 O O . LYS B 1 77 ? 11.867 -3.652 -5.73 1 97.88 77 LYS B O 1
ATOM 1693 N N . GLU B 1 78 ? 11.438 -2.182 -4.102 1 98.06 78 GLU B N 1
ATOM 1694 C CA . GLU B 1 78 ? 10.922 -3.23 -3.229 1 98.06 78 GLU B CA 1
ATOM 1695 C C . GLU B 1 78 ? 9.609 -3.799 -3.764 1 98.06 78 GLU B C 1
ATOM 1697 O O . GLU B 1 78 ? 9.352 -4.996 -3.641 1 98.06 78 GLU B O 1
ATOM 1702 N N . LEU B 1 79 ? 8.734 -2.959 -4.332 1 98.75 79 LEU B N 1
ATOM 1703 C CA . LEU B 1 79 ? 7.52 -3.43 -4.988 1 98.75 79 LEU B CA 1
ATOM 1704 C C . LEU B 1 79 ? 7.848 -4.434 -6.09 1 98.75 79 LEU B C 1
ATOM 1706 O O . LEU B 1 79 ? 7.219 -5.488 -6.184 1 98.75 79 LEU B O 1
ATOM 1710 N N . ARG B 1 80 ? 8.789 -4.086 -6.852 1 98.56 80 ARG B N 1
ATOM 1711 C CA . ARG B 1 80 ? 9.195 -4.977 -7.934 1 98.56 80 ARG B CA 1
ATOM 1712 C C . ARG B 1 80 ? 9.734 -6.293 -7.387 1 98.56 80 ARG B C 1
ATOM 1714 O O . ARG B 1 80 ? 9.352 -7.367 -7.852 1 98.56 80 ARG B O 1
ATOM 1721 N N . ARG B 1 81 ? 10.625 -6.23 -6.453 1 98.44 81 ARG B N 1
ATOM 1722 C CA . ARG B 1 81 ? 11.234 -7.418 -5.863 1 98.44 81 ARG B CA 1
ATOM 1723 C C . ARG B 1 81 ? 10.172 -8.328 -5.254 1 98.44 81 ARG B C 1
ATOM 1725 O O . ARG B 1 81 ? 10.141 -9.531 -5.547 1 98.44 81 ARG B O 1
ATOM 1732 N N . LEU B 1 82 ? 9.328 -7.738 -4.438 1 98.5 82 LEU B N 1
ATOM 1733 C CA . LEU B 1 82 ? 8.336 -8.531 -3.727 1 98.5 82 LEU B CA 1
ATOM 1734 C C . LEU B 1 82 ? 7.324 -9.141 -4.695 1 98.5 82 LEU B C 1
ATOM 1736 O O . LEU B 1 82 ? 6.902 -10.281 -4.523 1 98.5 82 LEU B O 1
ATOM 1740 N N . TYR B 1 83 ? 6.922 -8.367 -5.75 1 98.75 83 TYR B N 1
ATOM 1741 C CA . TYR B 1 83 ? 6.031 -8.914 -6.766 1 98.75 83 TYR B CA 1
ATOM 1742 C C . TYR B 1 83 ? 6.617 -10.18 -7.387 1 98.75 83 TYR B C 1
ATOM 1744 O O . TYR B 1 83 ? 5.93 -11.195 -7.516 1 98.75 83 TYR B O 1
ATOM 1752 N N . ASN B 1 84 ? 7.871 -10.102 -7.75 1 98.5 84 ASN B N 1
ATOM 1753 C CA . ASN B 1 84 ? 8.508 -11.234 -8.406 1 98.5 84 ASN B CA 1
ATOM 1754 C C . ASN B 1 84 ? 8.578 -12.453 -7.484 1 98.5 84 ASN B C 1
ATOM 1756 O O . ASN B 1 84 ? 8.344 -13.578 -7.914 1 98.5 84 ASN B O 1
ATOM 1760 N N . VAL B 1 85 ? 8.914 -12.211 -6.227 1 97.75 85 VAL B N 1
ATOM 1761 C CA . VAL B 1 8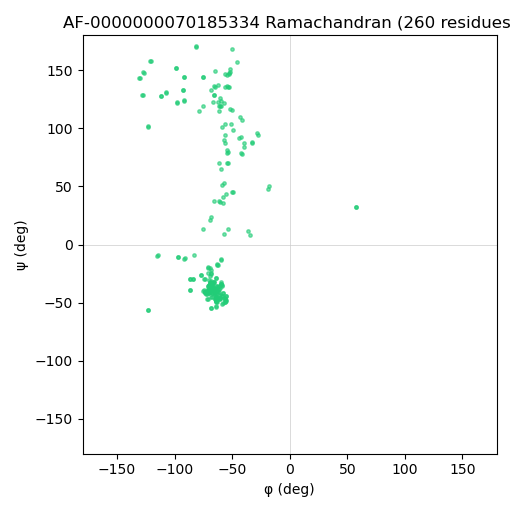5 ? 9.016 -13.289 -5.246 1 97.75 85 VAL B CA 1
ATOM 1762 C C . VAL B 1 85 ? 7.648 -13.938 -5.039 1 97.75 85 VAL B C 1
ATOM 1764 O O . VAL B 1 85 ? 7.516 -15.156 -5.113 1 97.75 85 VAL B O 1
ATOM 1767 N N . LEU B 1 86 ? 6.621 -13.141 -4.84 1 97.56 86 LEU B N 1
ATOM 1768 C CA . LEU B 1 86 ? 5.277 -13.641 -4.574 1 97.56 86 LEU B CA 1
ATOM 1769 C C . LEU B 1 86 ? 4.699 -14.32 -5.812 1 97.56 86 LEU B C 1
ATOM 1771 O O . LEU B 1 86 ? 4.004 -15.336 -5.699 1 97.56 86 LEU B O 1
ATOM 1775 N N . LYS B 1 87 ? 4.941 -13.742 -6.973 1 97.94 87 LYS B N 1
ATOM 1776 C CA . LYS B 1 87 ? 4.52 -14.359 -8.227 1 97.94 87 LYS B CA 1
ATOM 1777 C C . LYS B 1 87 ? 5.086 -15.766 -8.367 1 97.94 87 LYS B C 1
ATOM 1779 O O . LYS B 1 87 ? 4.352 -16.719 -8.648 1 97.94 87 LYS B O 1
ATOM 1784 N N . ALA B 1 88 ? 6.414 -15.922 -8.148 1 97.62 88 ALA B N 1
ATOM 1785 C CA . ALA B 1 88 ? 7.066 -17.219 -8.289 1 97.62 88 ALA B CA 1
ATOM 1786 C C . ALA B 1 88 ? 6.48 -18.234 -7.309 1 97.62 88 ALA B C 1
ATOM 1788 O O . ALA B 1 88 ? 6.145 -19.359 -7.699 1 97.62 88 ALA B O 1
ATOM 1789 N N . GLU B 1 89 ? 6.324 -17.844 -6.066 1 96.81 89 GLU B N 1
ATOM 1790 C CA . GLU B 1 89 ? 5.809 -18.719 -5.027 1 96.81 89 GLU B CA 1
ATOM 1791 C C . GLU B 1 89 ? 4.371 -19.141 -5.316 1 96.81 89 GLU B C 1
ATOM 1793 O O . GLU B 1 89 ? 4.02 -20.312 -5.191 1 96.81 89 GLU B O 1
ATOM 1798 N N . TYR B 1 90 ? 3.543 -18.188 -5.621 1 97.06 90 TYR B N 1
ATOM 1799 C CA . TYR B 1 90 ? 2.119 -18.406 -5.859 1 97.06 90 TYR B CA 1
ATOM 1800 C C . TYR B 1 90 ? 1.899 -19.297 -7.078 1 97.06 90 TYR B C 1
ATOM 1802 O O . TYR B 1 90 ? 1.128 -20.25 -7.02 1 97.06 90 TYR B O 1
ATOM 1810 N N . GLU B 1 91 ? 2.576 -18.953 -8.156 1 96.62 91 GLU B N 1
ATOM 1811 C CA . GLU B 1 91 ? 2.406 -19.719 -9.391 1 96.62 91 GLU B CA 1
ATOM 1812 C C . GLU B 1 91 ? 2.971 -21.125 -9.25 1 96.62 91 GLU B C 1
ATOM 1814 O O . GLU B 1 91 ? 2.443 -22.078 -9.836 1 96.62 91 GLU B O 1
ATOM 1819 N N . PHE B 1 92 ? 4.055 -21.266 -8.5 1 95.75 92 PHE B N 1
ATOM 1820 C CA . PHE B 1 92 ? 4.625 -22.578 -8.258 1 95.75 92 PHE B CA 1
ATOM 1821 C C . PHE B 1 92 ? 3.656 -23.453 -7.473 1 95.75 92 PHE B C 1
ATOM 1823 O O . PHE B 1 92 ? 3.443 -24.625 -7.816 1 95.75 92 PHE B O 1
ATOM 1830 N N . LYS B 1 93 ? 3.113 -22.891 -6.5 1 96.31 93 LYS B N 1
ATOM 1831 C CA . LYS B 1 93 ? 2.273 -23.656 -5.59 1 96.31 93 LYS B CA 1
ATOM 1832 C C . LYS B 1 93 ? 0.919 -23.969 -6.219 1 96.31 93 LYS B C 1
ATOM 1834 O O . LYS B 1 93 ? 0.368 -25.047 -6.016 1 96.31 93 LYS B O 1
ATOM 1839 N N . TYR B 1 94 ? 0.322 -23.062 -6.93 1 96.31 94 TYR B N 1
ATOM 1840 C CA . TYR B 1 94 ? -1.078 -23.219 -7.316 1 96.31 94 TYR B CA 1
ATOM 1841 C C . TYR B 1 94 ? -1.217 -23.359 -8.828 1 96.31 94 TYR B C 1
ATOM 1843 O O . TYR B 1 94 ? -2.307 -23.641 -9.328 1 96.31 94 TYR B O 1
ATOM 1851 N N . ASP B 1 95 ? -0.173 -23.141 -9.57 1 95.75 95 ASP B N 1
ATOM 1852 C CA . ASP B 1 95 ? -0.221 -23.188 -11.023 1 95.75 95 ASP B CA 1
ATOM 1853 C C . ASP B 1 95 ? -1.246 -22.203 -11.57 1 95.75 95 ASP B C 1
ATOM 1855 O O . ASP B 1 95 ? -2.014 -22.531 -12.484 1 95.75 95 ASP B O 1
ATOM 1859 N N . ASP B 1 96 ? -1.409 -21.109 -10.875 1 96.06 96 ASP B N 1
ATOM 1860 C CA . ASP B 1 96 ? -2.283 -20 -11.25 1 96.06 96 ASP B CA 1
ATOM 1861 C C . ASP B 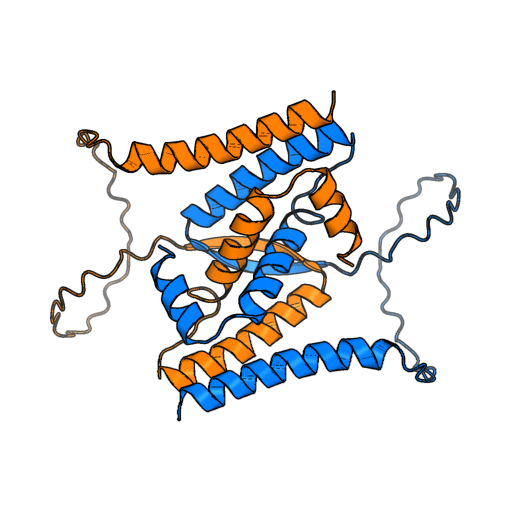1 96 ? -1.491 -18.703 -11.406 1 96.06 96 ASP B C 1
ATOM 1863 O O . ASP B 1 96 ? -0.438 -18.531 -10.789 1 96.06 96 ASP B O 1
ATOM 1867 N N . ASP B 1 97 ? -2.086 -17.797 -12.164 1 96.5 97 ASP B N 1
ATOM 1868 C CA . ASP B 1 97 ? -1.398 -16.531 -12.414 1 96.5 97 ASP B CA 1
ATOM 1869 C C . ASP B 1 97 ? -1.45 -15.625 -11.188 1 96.5 97 ASP B C 1
ATOM 1871 O O . ASP B 1 97 ? -2.418 -15.656 -10.422 1 96.5 97 ASP B O 1
ATOM 1875 N N . PHE B 1 98 ? -0.45 -14.953 -11 1 97.56 98 PHE B N 1
ATOM 1876 C CA . PHE B 1 98 ? -0.364 -13.859 -10.031 1 97.56 98 PHE B CA 1
ATOM 1877 C C . PHE B 1 98 ? 0.04 -12.562 -10.711 1 97.56 98 PHE B C 1
ATOM 1879 O O . PHE B 1 98 ? 1.228 -12.305 -10.922 1 97.56 98 PHE B O 1
ATOM 1886 N 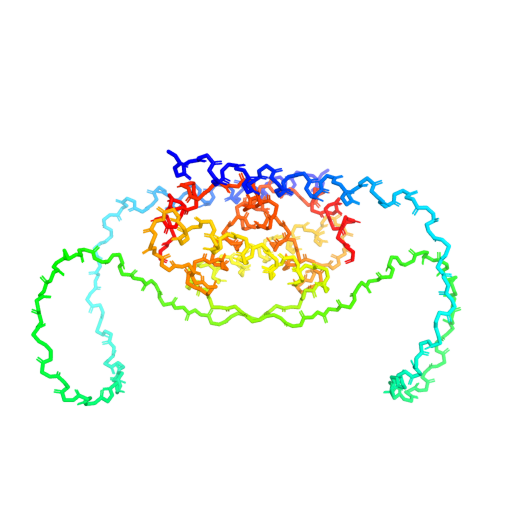N . GLU B 1 99 ? -0.983 -11.734 -10.922 1 97.44 99 GLU B N 1
ATOM 1887 C CA . GLU B 1 99 ? -0.772 -10.547 -11.742 1 97.44 99 GLU B CA 1
ATOM 1888 C C . GLU B 1 99 ? -0.549 -9.305 -10.875 1 97.44 99 GLU B C 1
ATOM 1890 O O . GLU B 1 99 ? -1.133 -9.18 -9.797 1 97.44 99 GLU B O 1
ATOM 1895 N N . LYS B 1 100 ? 0.142 -8.422 -11.383 1 98 100 LYS B N 1
ATOM 1896 C CA . LYS B 1 100 ? 0.527 -7.207 -10.664 1 98 100 LYS B CA 1
ATOM 1897 C C . LYS B 1 100 ? -0.695 -6.367 -10.312 1 98 100 LYS B C 1
ATOM 1899 O O . LYS B 1 100 ? -0.92 -6.047 -9.141 1 98 100 LYS B O 1
ATOM 1904 N N . ASN B 1 101 ? -1.477 -6.066 -11.266 1 96.5 101 ASN B N 1
ATOM 1905 C CA . ASN B 1 101 ? -2.582 -5.129 -11.094 1 96.5 101 ASN B CA 1
ATOM 1906 C C . ASN B 1 101 ? -3.818 -5.82 -10.531 1 96.5 101 ASN B C 1
ATOM 1908 O O . ASN B 1 101 ? -4.562 -5.23 -9.75 1 96.5 101 ASN B O 1
ATOM 1912 N N . ARG B 1 102 ? -3.98 -7.023 -10.805 1 95.19 102 ARG B N 1
ATOM 1913 C CA . ARG B 1 102 ? -5.18 -7.734 -10.367 1 95.19 102 ARG B CA 1
ATOM 1914 C C . ARG B 1 102 ? -5 -8.297 -8.961 1 95.19 102 ARG B C 1
ATOM 1916 O O . ARG B 1 102 ? -5.969 -8.406 -8.203 1 95.19 102 ARG B O 1
ATOM 1923 N N . HIS B 1 103 ? -3.803 -8.617 -8.586 1 97.44 103 HIS B N 1
ATOM 1924 C CA . HIS B 1 103 ? -3.582 -9.32 -7.328 1 97.44 103 HIS B CA 1
ATOM 1925 C C . HIS B 1 103 ? -2.631 -8.547 -6.418 1 97.44 103 HIS B C 1
ATOM 1927 O O . HIS B 1 103 ? -2.998 -8.172 -5.305 1 97.44 103 HIS B O 1
ATOM 1933 N N . PHE B 1 104 ? -1.465 -8.242 -6.863 1 98.75 104 PHE B N 1
ATOM 1934 C CA . PHE B 1 104 ? -0.388 -7.738 -6.02 1 98.75 104 PHE B CA 1
ATOM 1935 C C . PHE B 1 104 ? -0.713 -6.34 -5.512 1 98.75 104 PHE B C 1
ATOM 1937 O O . PHE B 1 104 ? -0.724 -6.102 -4.301 1 98.75 104 PHE B O 1
ATOM 1944 N N . TYR B 1 105 ? -1.012 -5.418 -6.379 1 98.81 105 TYR B N 1
ATOM 1945 C CA . TYR B 1 105 ? -1.211 -4.027 -5.977 1 98.81 105 TYR B CA 1
ATOM 1946 C C . TYR B 1 105 ? -2.439 -3.891 -5.082 1 98.81 105 TYR B C 1
ATOM 1948 O O . TYR B 1 105 ? -2.395 -3.211 -4.055 1 98.81 105 TYR B O 1
ATOM 1956 N N . PRO B 1 106 ? -3.518 -4.551 -5.418 1 98.56 106 PRO B N 1
ATOM 1957 C CA . PRO B 1 106 ? -4.645 -4.484 -4.484 1 98.56 106 PRO B CA 1
ATOM 1958 C C . PRO B 1 106 ? -4.293 -5.008 -3.096 1 98.56 106 PRO B C 1
ATOM 1960 O O . PRO B 1 106 ? -4.754 -4.461 -2.09 1 98.56 106 PRO B O 1
ATOM 1963 N N . LEU B 1 107 ? -3.473 -5.988 -3.012 1 98.69 107 LEU B N 1
ATOM 1964 C CA . LEU B 1 107 ? -3.053 -6.516 -1.719 1 98.69 107 LEU B CA 1
ATOM 1965 C C . LEU B 1 107 ? -2.18 -5.508 -0.979 1 98.69 107 LEU B C 1
ATOM 1967 O O . LEU B 1 107 ? -2.363 -5.281 0.218 1 98.69 107 LEU B O 1
ATOM 1971 N N . VAL B 1 108 ? -1.211 -4.898 -1.692 1 98.88 108 VAL B N 1
ATOM 1972 C CA . VAL B 1 108 ? -0.342 -3.889 -1.095 1 98.88 108 VAL B CA 1
ATOM 1973 C C . VAL B 1 108 ? -1.188 -2.771 -0.488 1 98.88 108 VAL B C 1
ATOM 1975 O O . VAL B 1 108 ? -1.005 -2.406 0.675 1 98.88 108 VAL B O 1
ATOM 1978 N N . VAL B 1 109 ? -2.121 -2.326 -1.291 1 98.81 109 VAL B N 1
ATOM 1979 C CA . VAL B 1 109 ? -2.92 -1.173 -0.893 1 98.81 109 VAL B CA 1
ATOM 1980 C C . VAL B 1 109 ? -3.855 -1.562 0.25 1 98.81 109 VAL B C 1
ATOM 1982 O O . VAL B 1 109 ? -4.027 -0.802 1.206 1 98.81 109 VAL B O 1
ATOM 1985 N N . GLN B 1 110 ? -4.422 -2.73 0.177 1 98.44 110 GLN B N 1
ATOM 1986 C CA . GLN B 1 110 ? -5.34 -3.178 1.223 1 98.44 110 GLN B CA 1
ATOM 1987 C C . GLN B 1 110 ? -4.637 -3.236 2.578 1 98.44 110 GLN B C 1
ATOM 1989 O O . GLN B 1 110 ? -5.156 -2.73 3.574 1 98.44 110 GLN B O 1
ATOM 1994 N N . TYR B 1 111 ? -3.5 -3.787 2.617 1 98.06 111 TYR B N 1
ATOM 1995 C CA . TYR B 1 111 ? -2.77 -3.879 3.877 1 98.06 111 TYR B CA 1
ATOM 1996 C C . TYR B 1 111 ? -2.332 -2.5 4.355 1 98.06 111 TYR B C 1
ATOM 1998 O O . TYR B 1 111 ? -2.342 -2.225 5.559 1 98.06 111 TYR B O 1
ATOM 2006 N N . GLY B 1 112 ? -1.854 -1.666 3.426 1 98.75 112 GLY B N 1
ATOM 2007 C CA . GLY B 1 112 ? -1.523 -0.296 3.781 1 98.75 112 GLY B CA 1
ATOM 2008 C C . GLY B 1 112 ? -2.682 0.452 4.418 1 98.75 112 GLY B C 1
ATOM 2009 O O . GLY B 1 112 ? -2.52 1.086 5.461 1 98.75 112 GLY B O 1
ATOM 2010 N N . LEU B 1 113 ? -3.873 0.273 3.805 1 98.5 113 LEU B N 1
ATOM 2011 C CA . LEU B 1 113 ? -5.078 0.934 4.297 1 98.5 113 LEU B CA 1
ATOM 2012 C C . LEU B 1 113 ? -5.449 0.423 5.684 1 98.5 113 LEU B C 1
ATOM 2014 O O . LEU B 1 113 ? -5.742 1.214 6.582 1 98.5 113 LEU B O 1
ATOM 2018 N N . GLU B 1 114 ? -5.438 -0.822 5.84 1 96.88 114 GLU B N 1
ATOM 2019 C CA . GLU B 1 114 ? -5.816 -1.44 7.105 1 96.88 114 GLU B CA 1
ATOM 2020 C C . GLU B 1 114 ? -4.895 -0.99 8.234 1 96.88 114 GLU B C 1
ATOM 2022 O O . GLU B 1 114 ? -5.355 -0.67 9.336 1 96.88 114 GLU B O 1
ATOM 2027 N N . GLN B 1 115 ? -3.609 -0.947 7.973 1 97.31 115 GLN B N 1
ATOM 2028 C CA . GLN B 1 115 ? -2.66 -0.578 9.016 1 97.31 115 GLN B CA 1
ATOM 2029 C C . GLN B 1 115 ? -2.744 0.912 9.336 1 97.31 115 GLN B C 1
ATOM 2031 O O . GLN B 1 115 ? -2.748 1.302 10.508 1 97.31 115 GLN B O 1
ATOM 2036 N N . LEU B 1 116 ? -2.838 1.663 8.336 1 97.88 116 LEU B N 1
ATOM 2037 C CA . LEU B 1 116 ? -2.854 3.107 8.547 1 97.88 116 LEU B CA 1
ATOM 2038 C C . LEU B 1 116 ? -4.117 3.537 9.281 1 97.88 116 LEU B C 1
ATOM 2040 O O . LEU B 1 116 ? -4.098 4.508 10.047 1 97.88 116 LEU B O 1
ATOM 2044 N N . ASP B 1 117 ? -5.195 2.836 9.039 1 96.88 117 ASP B N 1
ATOM 2045 C CA . ASP B 1 117 ? -6.477 3.18 9.648 1 96.88 117 ASP B CA 1
ATOM 2046 C C . ASP B 1 117 ? -6.414 3.047 11.164 1 96.88 117 ASP B C 1
ATOM 2048 O O . ASP B 1 117 ? -7.262 3.596 11.875 1 96.88 117 ASP B O 1
ATOM 2052 N N . GLU B 1 118 ? -5.43 2.357 11.656 1 95.75 118 GLU B N 1
ATOM 2053 C CA . GLU B 1 118 ? -5.328 2.098 13.086 1 95.75 118 GLU B CA 1
ATOM 2054 C C . GLU B 1 118 ? -4.387 3.092 13.766 1 95.75 118 GLU B C 1
ATOM 2056 O O . GLU B 1 118 ? -4.348 3.18 14.992 1 95.75 118 GLU B O 1
ATOM 2061 N N . LEU B 1 119 ? -3.658 3.861 13.047 1 96.19 119 LEU B N 1
ATOM 2062 C CA . LEU B 1 119 ? -2.57 4.652 13.609 1 96.19 119 LEU B CA 1
ATOM 2063 C C . LEU B 1 119 ? -3.061 6.039 14.016 1 96.19 119 LEU B C 1
ATOM 2065 O O . LEU B 1 119 ? -3.887 6.637 13.328 1 96.19 119 LEU B O 1
ATOM 2069 N N . SER B 1 120 ? -2.498 6.496 15.07 1 94.56 120 SER B N 1
ATOM 2070 C CA . SER B 1 120 ? -2.68 7.887 15.477 1 94.56 120 SER B CA 1
ATOM 2071 C C . SER B 1 120 ? -1.746 8.812 14.711 1 94.56 120 SER B C 1
ATOM 2073 O O . SER B 1 120 ? -0.8 8.359 14.07 1 94.56 120 SER B O 1
ATOM 2075 N N . ALA B 1 121 ? -2.012 10.078 14.898 1 95.5 121 ALA B N 1
ATOM 2076 C CA . ALA B 1 121 ? -1.16 11.078 14.258 1 95.5 121 ALA B CA 1
ATOM 2077 C C . ALA B 1 121 ? 0.282 10.961 14.742 1 95.5 121 ALA B C 1
ATOM 2079 O O . ALA B 1 121 ? 1.222 11.133 13.961 1 95.5 121 ALA B O 1
ATOM 2080 N N . SER B 1 122 ? 0.439 10.633 16 1 96.44 122 SER B N 1
ATOM 2081 C CA . SER B 1 122 ? 1.784 10.516 16.562 1 96.44 122 SER B CA 1
ATOM 2082 C C . SER B 1 122 ? 2.504 9.297 15.992 1 96.44 122 SER B C 1
ATOM 2084 O O . SER B 1 122 ? 3.709 9.344 15.734 1 96.44 122 SER B O 1
ATOM 2086 N N . GLU B 1 123 ? 1.811 8.273 15.836 1 97.06 123 GLU B N 1
ATOM 2087 C CA . GLU B 1 123 ? 2.391 7.078 15.234 1 97.06 123 GLU B CA 1
ATOM 2088 C C . GLU B 1 123 ? 2.748 7.312 13.773 1 97.06 123 GLU B C 1
ATOM 2090 O O . GLU B 1 123 ? 3.793 6.855 13.297 1 97.06 123 GLU B O 1
ATOM 2095 N N . ILE B 1 124 ? 1.953 8.031 13.078 1 97.38 124 ILE B N 1
ATOM 2096 C CA . ILE B 1 124 ? 2.195 8.375 11.68 1 97.38 124 ILE B CA 1
ATOM 2097 C C . ILE B 1 124 ? 3.459 9.227 11.57 1 97.38 124 ILE B C 1
ATOM 2099 O O . ILE B 1 124 ? 4.309 8.977 10.719 1 97.38 124 ILE B O 1
ATOM 2103 N N . ARG B 1 125 ? 3.551 10.164 12.445 1 96.5 125 ARG B N 1
ATOM 2104 C CA . ARG B 1 125 ? 4.734 11.016 12.445 1 96.5 125 ARG B CA 1
ATOM 2105 C C . ARG B 1 125 ? 6.004 10.188 12.648 1 96.5 125 ARG B C 1
ATOM 2107 O O . ARG B 1 125 ? 7.008 10.406 11.969 1 96.5 125 ARG B O 1
ATOM 2114 N N . THR B 1 126 ? 5.957 9.258 13.578 1 96.88 126 THR B N 1
ATOM 2115 C CA . THR B 1 126 ? 7.094 8.391 13.852 1 96.88 126 THR B CA 1
ATOM 2116 C C . THR B 1 126 ? 7.438 7.551 12.617 1 96.88 126 THR B C 1
ATOM 2118 O O . THR B 1 126 ? 8.609 7.402 12.273 1 96.88 126 THR B O 1
ATOM 2121 N N . ARG B 1 127 ? 6.418 7.078 11.93 1 96.38 127 ARG B N 1
ATOM 2122 C CA . ARG B 1 127 ? 6.645 6.242 10.75 1 96.38 127 ARG B CA 1
ATOM 2123 C C . ARG B 1 127 ? 7.219 7.059 9.602 1 96.38 127 ARG B C 1
ATOM 2125 O O . ARG B 1 127 ? 8.039 6.562 8.828 1 96.38 127 ARG B O 1
ATOM 2132 N N . LEU B 1 128 ? 6.824 8.219 9.508 1 95.19 128 LEU B N 1
ATOM 2133 C CA . LEU B 1 128 ? 7.32 9.094 8.445 1 95.19 128 LEU B CA 1
ATOM 2134 C C . LEU B 1 128 ? 8.82 9.336 8.602 1 95.19 128 LEU B C 1
ATOM 2136 O O . LEU B 1 128 ? 9.523 9.5 7.605 1 95.19 128 LEU B O 1
ATOM 2140 N N . GLU B 1 129 ? 9.273 9.289 9.773 1 91.94 129 GLU B N 1
ATOM 2141 C CA . GLU B 1 129 ? 10.695 9.484 10.031 1 91.94 129 GLU B CA 1
ATOM 2142 C C . GLU B 1 129 ? 11.516 8.289 9.539 1 91.94 129 GLU B C 1
ATOM 2144 O O . GLU B 1 129 ? 12.719 8.414 9.32 1 91.94 129 GLU B O 1
ATOM 2149 N N . GLU B 1 130 ? 10.836 7.172 9.359 1 90.56 130 GLU B N 1
ATOM 2150 C CA . GLU B 1 130 ? 11.523 5.941 8.977 1 90.56 130 GLU B CA 1
ATOM 2151 C C . GLU B 1 130 ? 11.562 5.785 7.461 1 90.56 130 GLU B C 1
ATOM 2153 O O . GLU B 1 130 ? 12.297 4.941 6.938 1 90.56 130 GLU B O 1
ATOM 2158 N N . ILE B 1 131 ? 10.789 6.605 6.801 1 86.94 131 ILE B N 1
ATOM 2159 C CA . ILE B 1 131 ? 10.734 6.504 5.348 1 86.94 131 ILE B CA 1
ATOM 2160 C C . ILE B 1 131 ? 11.773 7.434 4.723 1 86.94 131 ILE B C 1
ATOM 2162 O O . ILE B 1 131 ? 11.844 8.617 5.066 1 86.94 131 ILE B O 1
ATOM 2166 N N . PRO B 1 132 ? 12.625 6.977 3.947 1 76.19 132 PRO B N 1
ATOM 2167 C CA . PRO B 1 132 ? 13.695 7.797 3.373 1 76.19 132 PRO B CA 1
ATOM 2168 C C . PRO B 1 132 ? 13.164 8.914 2.475 1 76.19 132 PRO B C 1
ATOM 2170 O O . PRO B 1 132 ? 12.062 8.797 1.925 1 76.19 132 PRO B O 1
#

Solvent-accessible surface area (backbone atoms only — not comparable to full-atom values): 15766 Å² total; per-residue (Å²): 116,66,65,55,54,47,48,47,52,46,51,44,48,53,45,50,56,51,45,54,63,56,52,70,67,61,81,70,83,78,74,80,79,81,73,77,80,76,75,74,77,75,83,78,84,74,80,76,74,78,76,76,74,70,76,62,82,60,72,71,68,49,61,69,37,84,43,80,43,39,27,35,48,71,54,56,52,46,51,53,53,49,47,54,54,50,29,53,43,34,27,66,66,64,72,43,90,61,44,59,49,80,43,49,48,43,49,26,47,49,43,7,50,60,54,54,70,71,53,51,55,68,54,47,54,58,52,53,72,72,53,94,117,66,64,55,54,46,49,45,51,45,50,44,50,53,44,50,55,49,45,53,65,57,52,70,67,61,80,71,82,79,73,78,79,80,73,77,78,74,77,72,77,74,81,77,80,74,79,77,71,79,75,75,75,68,77,61,82,60,73,72,69,50,61,68,37,83,41,80,43,40,28,36,49,70,54,55,52,46,51,53,52,50,49,54,53,51,29,52,42,34,26,68,64,68,73,43,90,62,44,59,49,81,44,49,48,41,49,27,48,51,42,6,50,60,55,55,72,70,54,48,53,68,54,47,56,56,51,55,72,72,52,94

Sequence (264 aa):
MTDDRSERLRKRRKRSTEAVERQHDGSADRGDSSQPDRKRSYSSGNDDADTSASDDGGAIKEEQVGTYMYLPETQTKELRRLYNVLKAEYEFKYDDDFEKNRHFYPLVVQYGLEQLDELSASEIRTRLEEIPMTDDRSERLRKRRKRSTEAVERQHDGSADRGDSSQPDRKRSYSSGNDDADTSASDDGGAIKEEQVGTYMYLPETQTKELRRLYNVLKAEYEFKYDDDFEKNRHFYPLVVQYGLEQLDELSASEIRTRLEEIP